Protein AF-A0A6I7QX55-F1 (afdb_monomer)

Foldseek 3Di:
DLVLLLQLLVCVVVVNNVVSLVVSQVVCVVCVVVDAQQCCQARPPPVVNVVVLLVVLAVVLVVLQVCLVVLPLCCLLDPPSLCSCFASHDPSSNVSVLVSLQPDDLLPDFLSSLLSLLNQQLDPQHLDVSSNVSSVVSPCSVVNPFVVQWDDFPQAIFRNRDVQKGFLLSLLSQLLSLLSNCVVPVPVVSVVSSVRSNVRSQVQADPQSKGFGMWGADPVGTDDTHDIDHCSSCSVRPDPRLQRWDWDHPCVPQNGNWIKTWSWAFPDWDRDPFKTKTKTFDAAQHKGKMKTFSAADFDWKDKFNDTADADPPQVVDQWHWHADNVGRMIIIMHHHRDRMIMIMTGD

pLDDT: mean 95.12, std 3.74, range [72.31, 98.69]

Mean predicted aligned error: 3.83 Å

Radius of gyration: 21.57 Å; Cα contacts (8 Å, |Δi|>4): 631; chains: 1; bounding box: 56×37×57 Å

Secondary structure (DSSP, 8-state):
-HHHHHHHHHHHHTT-HHHHHHHHHHHHHH-GGG--TTTHHHH--HHHHHHHHHHHHHHHHHHHHHHHHTT-GGGGGSTTHHHHIIIII-HHHHHHHHHHHHH--TTSS-HHHHHHHHHHHH-S--SSHHHHHHHGGGTTHIIIIIHHHEEEETTEEEE--BTTEEEHHHHHHHHHHHHHHHHHHT-HHHHHHHHHHHHHHHHT--TTS-EEEEEEEETTEEEEEEEEE-GGGTHHHH---TTS-EEEE-HHHH-TT-EEEESSEEEEEEE-SSEEEEEEE--TT-EEEEEEES----SEEEETTEEE-B-TTGGGSSEEEEEEGGGTEEEEEEE-S-SEEEEEEE-

Sequence (347 aa):
EEILTAYLAEAWYRDQYTTAFNQMRRAADQHPGETGFLSAPFLGNLREVTDRFIARDQQESLNLSTRVAGRDPTVFRDRNIMAFAALRGSEALYRNLIDLIRSVDYREVDVKTAVGMFETAVTQEHPSEESREAARRFIPIMEERLFPAVRQFEDLFFLETSQGEIDVQYSIRAGAVLEAYGLRFGDMLAVTVGRNLVLSGLSLADNRGFLPQLLFFSDQGMDRQEGSFGPEVLYPVLSNNPWYPRMISLYDDLGAGSFIWTIADFTRVDIGTQQHTFRLESPQNRTHYIIMQGIPPFQSMILFNLQWRNDPTFELYIKGRHYEPRTETLMIKYTDSSTVGDIILYY

Structure (mmCIF, N/CA/C/O backbone):
data_AF-A0A6I7QX55-F1
#
_entry.id   AF-A0A6I7QX55-F1
#
loop_
_atom_site.group_PDB
_atom_site.id
_atom_site.type_symbol
_atom_site.label_atom_id
_atom_site.label_alt_id
_atom_site.label_comp_id
_atom_site.label_asym_id
_atom_site.label_entity_id
_atom_site.label_seq_id
_atom_site.pdbx_PDB_ins_code
_atom_site.Cartn_x
_atom_site.Cartn_y
_atom_site.Cartn_z
_atom_site.occupancy
_atom_site.B_iso_or_equiv
_atom_site.auth_seq_id
_atom_site.auth_comp_id
_atom_site.auth_asym_id
_atom_site.auth_atom_id
_atom_site.pdbx_PDB_model_num
ATOM 1 N N . GLU A 1 1 ? -10.532 5.985 -8.581 1.00 93.56 1 GLU A N 1
ATOM 2 C CA . GLU A 1 1 ? -9.392 5.048 -8.727 1.00 93.56 1 GLU A CA 1
ATOM 3 C C . GLU A 1 1 ? -9.492 3.749 -7.910 1.00 93.56 1 GLU A C 1
ATOM 5 O O . GLU A 1 1 ? -9.362 2.673 -8.490 1.00 93.56 1 GLU A O 1
ATOM 10 N N . GLU A 1 2 ? -9.698 3.814 -6.590 1.00 94.50 2 GLU A N 1
ATOM 11 C CA . GLU A 1 2 ? -9.643 2.642 -5.690 1.00 94.50 2 GLU A CA 1
ATOM 12 C C . GLU A 1 2 ? -10.667 1.554 -6.047 1.00 94.50 2 GLU A C 1
ATOM 14 O O . GLU A 1 2 ? -10.286 0.399 -6.221 1.00 94.50 2 GLU A O 1
ATOM 19 N N . ILE A 1 3 ? -11.930 1.936 -6.284 1.00 94.50 3 ILE A N 1
ATOM 20 C CA . ILE A 1 3 ? -13.004 1.029 -6.738 1.00 94.50 3 ILE A CA 1
ATOM 21 C C . ILE A 1 3 ? -12.583 0.247 -7.985 1.00 94.50 3 ILE A C 1
ATOM 23 O O . ILE A 1 3 ? -12.685 -0.978 -8.029 1.00 94.50 3 ILE A O 1
ATOM 27 N N . LEU A 1 4 ? -12.089 0.961 -9.002 1.00 95.50 4 LEU A N 1
ATOM 28 C CA . LEU A 1 4 ? -11.655 0.370 -10.267 1.00 95.50 4 LEU A CA 1
ATOM 29 C C . LEU A 1 4 ? -10.534 -0.642 -10.029 1.00 95.50 4 LEU A C 1
ATOM 31 O O . LEU A 1 4 ? -10.555 -1.732 -10.592 1.00 95.50 4 LEU A O 1
ATOM 35 N N . THR A 1 5 ? -9.572 -0.290 -9.180 1.00 96.06 5 THR A N 1
ATOM 36 C CA . THR A 1 5 ? -8.405 -1.130 -8.902 1.00 96.06 5 THR A CA 1
ATOM 37 C C . THR A 1 5 ? -8.798 -2.393 -8.142 1.00 96.06 5 THR A C 1
ATOM 39 O O . THR A 1 5 ? -8.420 -3.488 -8.555 1.00 96.06 5 THR A O 1
ATOM 42 N N . ALA A 1 6 ? -9.600 -2.262 -7.081 1.00 95.44 6 ALA A N 1
ATOM 43 C CA . ALA A 1 6 ? -10.108 -3.396 -6.314 1.00 95.44 6 ALA A CA 1
ATOM 44 C C . ALA A 1 6 ? -10.940 -4.337 -7.199 1.00 95.44 6 ALA A C 1
ATOM 46 O O . ALA A 1 6 ? -10.738 -5.550 -7.179 1.00 95.44 6 ALA A O 1
ATOM 47 N N . TYR A 1 7 ? -11.815 -3.785 -8.046 1.00 95.50 7 TYR A N 1
ATOM 48 C CA . TYR A 1 7 ? -12.624 -4.578 -8.969 1.00 95.50 7 TYR A CA 1
ATOM 49 C C . TYR A 1 7 ? -11.779 -5.305 -10.022 1.00 95.50 7 TYR A C 1
ATOM 51 O O . TYR A 1 7 ? -12.015 -6.483 -10.278 1.00 95.50 7 TYR A O 1
ATOM 59 N N . LEU A 1 8 ? -10.774 -4.646 -10.614 1.00 95.50 8 LEU A N 1
ATOM 60 C CA . LEU A 1 8 ? -9.877 -5.288 -11.581 1.00 95.50 8 LEU A CA 1
ATOM 61 C C . LEU A 1 8 ? -9.022 -6.380 -10.941 1.00 95.50 8 LEU A C 1
ATOM 63 O O . LEU A 1 8 ? -8.893 -7.451 -11.531 1.00 95.50 8 LEU A O 1
ATOM 67 N N . ALA A 1 9 ? -8.482 -6.137 -9.746 1.00 95.12 9 ALA A N 1
ATOM 68 C CA . ALA A 1 9 ? -7.722 -7.131 -9.000 1.00 95.12 9 ALA A CA 1
ATOM 69 C C . ALA A 1 9 ? -8.593 -8.350 -8.658 1.00 95.12 9 ALA A C 1
ATOM 71 O O . ALA A 1 9 ? -8.185 -9.491 -8.883 1.00 95.12 9 ALA A O 1
ATOM 72 N N . GLU A 1 10 ? -9.815 -8.137 -8.166 1.00 95.19 10 GLU A N 1
ATOM 73 C CA . GLU A 1 10 ? -10.733 -9.226 -7.824 1.00 95.19 10 GLU A CA 1
ATOM 74 C C . GLU A 1 10 ? -11.192 -9.997 -9.067 1.00 95.19 10 GLU A C 1
ATOM 76 O O . GLU A 1 10 ? -11.195 -11.228 -9.081 1.00 95.19 10 GLU A O 1
ATOM 81 N N . ALA A 1 11 ? -11.529 -9.293 -10.149 1.00 94.38 11 ALA A N 1
ATOM 82 C CA . ALA A 1 11 ? -11.873 -9.923 -11.418 1.00 94.38 11 ALA A CA 1
ATOM 83 C C . ALA A 1 11 ? -10.697 -10.722 -11.986 1.00 94.38 11 ALA A C 1
ATOM 85 O O . ALA A 1 11 ? -10.904 -11.751 -12.626 1.00 94.38 11 ALA A O 1
ATOM 86 N N . TRP A 1 12 ? -9.462 -10.282 -11.741 1.00 91.00 12 TRP A N 1
ATOM 87 C CA . TRP A 1 12 ? -8.273 -11.047 -12.084 1.00 91.00 12 TRP A CA 1
ATOM 88 C C . TRP A 1 12 ? -8.196 -12.354 -11.301 1.00 91.00 12 TRP A C 1
ATOM 90 O O . TRP A 1 12 ? -8.017 -13.413 -11.902 1.00 91.00 12 TRP A O 1
ATOM 100 N N . TYR A 1 13 ? -8.390 -12.280 -9.985 1.00 90.69 13 TYR A N 1
ATOM 101 C CA . TYR A 1 13 ? -8.384 -13.431 -9.087 1.00 90.69 13 TYR A CA 1
ATOM 102 C C . TYR A 1 13 ? -9.484 -14.454 -9.428 1.00 90.69 13 TYR A C 1
ATOM 104 O O . TYR A 1 13 ? -9.255 -15.658 -9.352 1.00 90.69 13 TYR A O 1
ATOM 112 N N . ARG A 1 14 ? -10.658 -13.985 -9.870 1.00 92.31 14 ARG A N 1
ATOM 113 C CA . ARG A 1 14 ? -11.827 -14.817 -10.223 1.00 92.31 14 ARG A CA 1
ATOM 114 C C . ARG A 1 14 ? -11.899 -15.254 -11.689 1.00 92.31 14 ARG A C 1
ATOM 116 O O . ARG A 1 14 ? -12.926 -15.780 -12.107 1.00 92.31 14 ARG A O 1
ATOM 123 N N . ASP A 1 15 ? -10.858 -14.997 -12.478 1.00 90.06 15 ASP A N 1
ATOM 124 C CA . ASP A 1 15 ? -10.816 -15.272 -13.922 1.00 90.06 15 ASP A CA 1
ATOM 125 C C . ASP A 1 15 ? -11.939 -14.595 -14.747 1.00 90.06 15 ASP A C 1
ATOM 127 O O . ASP A 1 15 ? -12.440 -15.105 -15.745 1.00 90.06 15 ASP A O 1
ATOM 131 N N . GLN A 1 16 ? -12.335 -13.390 -14.338 1.00 93.44 16 GLN A N 1
ATOM 132 C CA . GLN A 1 16 ? -13.344 -12.541 -14.992 1.00 93.44 16 GLN A CA 1
ATOM 133 C C . GLN A 1 16 ? -12.736 -11.267 -15.607 1.00 93.44 16 GLN A C 1
ATOM 135 O O . GLN A 1 16 ? -13.451 -10.334 -15.991 1.00 93.44 16 GLN A O 1
ATOM 140 N N . TYR A 1 17 ? -11.404 -11.222 -15.710 1.00 91.19 17 TYR A N 1
ATOM 141 C CA . TYR A 1 17 ? -10.652 -10.011 -16.028 1.00 91.19 17 TYR A CA 1
ATOM 142 C C . TYR A 1 17 ? -11.051 -9.367 -17.355 1.00 91.19 17 TYR A C 1
ATOM 144 O O . TYR A 1 17 ? -11.248 -8.162 -17.391 1.00 91.19 17 TYR A O 1
ATOM 152 N N . THR A 1 18 ? -11.216 -10.128 -18.441 1.00 91.00 18 THR A N 1
ATOM 153 C CA . THR A 1 18 ? -11.502 -9.548 -19.766 1.00 91.00 18 THR A CA 1
ATOM 154 C C . THR A 1 18 ? -12.779 -8.704 -19.765 1.00 91.00 18 THR A C 1
ATOM 156 O O . THR A 1 18 ? -12.793 -7.585 -20.279 1.00 91.00 18 THR A O 1
ATOM 159 N N . THR A 1 19 ? -13.852 -9.209 -19.151 1.00 92.31 19 THR A N 1
ATOM 160 C CA . THR A 1 19 ? -15.125 -8.484 -19.049 1.00 92.31 19 THR A CA 1
ATOM 161 C C . THR A 1 19 ? -14.985 -7.253 -18.158 1.00 92.31 19 THR A C 1
ATOM 163 O O . THR A 1 19 ? -15.407 -6.163 -18.553 1.00 92.31 19 THR A O 1
ATOM 166 N N . ALA A 1 20 ? -14.359 -7.407 -16.987 1.00 94.56 20 ALA A N 1
ATOM 167 C CA . ALA A 1 20 ? -14.142 -6.312 -16.046 1.00 94.56 20 ALA A CA 1
ATOM 168 C C . ALA A 1 20 ? -13.257 -5.209 -16.646 1.00 94.56 20 ALA A C 1
ATOM 170 O O . ALA A 1 20 ? -13.616 -4.035 -16.592 1.00 94.56 20 ALA A O 1
ATOM 171 N N . PHE A 1 21 ? -12.158 -5.582 -17.301 1.00 94.06 21 PHE A N 1
ATOM 172 C CA . PHE A 1 21 ? -11.241 -4.676 -17.982 1.00 94.06 21 PHE A CA 1
ATOM 173 C C . PHE A 1 21 ? -11.950 -3.858 -19.056 1.00 94.06 21 PHE A C 1
ATOM 175 O O . PHE A 1 21 ? -11.836 -2.639 -19.063 1.00 94.06 21 PHE A O 1
ATOM 182 N N . ASN A 1 22 ? -12.763 -4.482 -19.911 1.00 93.19 22 ASN A N 1
ATOM 183 C CA . ASN A 1 22 ? -13.502 -3.759 -20.952 1.00 93.19 22 ASN A CA 1
ATOM 184 C C . ASN A 1 22 ? -14.532 -2.765 -20.383 1.00 93.19 22 ASN A C 1
ATOM 186 O O . ASN A 1 22 ? -14.838 -1.745 -21.003 1.00 93.19 22 ASN A O 1
ATOM 190 N N . GLN A 1 23 ? -15.114 -3.051 -19.217 1.00 92.94 23 GLN A N 1
ATOM 191 C CA . GLN A 1 23 ? -16.010 -2.117 -18.528 1.00 92.94 23 GLN A CA 1
ATOM 192 C C . GLN A 1 23 ? -15.225 -0.971 -17.885 1.00 92.94 23 GLN A C 1
ATOM 194 O O . GLN A 1 23 ? -15.542 0.194 -18.119 1.00 92.94 23 GLN A O 1
ATOM 199 N N . MET A 1 24 ? -14.180 -1.298 -17.129 1.00 94.25 24 MET A N 1
ATOM 200 C CA . MET A 1 24 ? -13.373 -0.322 -16.400 1.00 94.25 24 MET A CA 1
ATOM 201 C C . MET A 1 24 ? -12.540 0.559 -17.318 1.00 94.25 24 MET A C 1
ATOM 203 O O . MET A 1 24 ? -12.372 1.735 -17.024 1.00 94.25 24 MET A O 1
ATOM 207 N N . ARG A 1 25 ? -12.079 0.042 -18.460 1.00 93.56 25 ARG A N 1
ATOM 208 C CA . ARG A 1 25 ? -11.373 0.848 -19.454 1.00 93.56 25 ARG A CA 1
ATOM 209 C C . ARG A 1 25 ? -12.272 1.947 -20.008 1.00 93.56 25 ARG A C 1
ATOM 211 O O . ARG A 1 25 ? -11.853 3.093 -20.061 1.00 93.56 25 ARG A O 1
ATOM 218 N N . ARG A 1 26 ? -13.529 1.623 -20.327 1.00 92.94 26 ARG A N 1
ATOM 219 C CA . ARG A 1 26 ? -14.512 2.626 -20.765 1.00 92.94 26 ARG A CA 1
ATOM 220 C C . ARG A 1 26 ? -14.777 3.677 -19.690 1.00 92.94 26 ARG A C 1
ATOM 222 O O . ARG A 1 26 ? -14.868 4.853 -20.020 1.00 92.94 26 ARG A O 1
ATOM 229 N N . ALA A 1 27 ? -14.878 3.267 -18.424 1.00 92.69 27 ALA A N 1
ATOM 230 C CA . ALA A 1 27 ? -15.027 4.204 -17.312 1.00 92.69 27 ALA A CA 1
ATOM 231 C C . ALA A 1 27 ? -13.788 5.107 -17.160 1.00 92.69 27 ALA A C 1
ATOM 233 O O . ALA A 1 27 ? -13.927 6.317 -17.033 1.00 92.69 27 ALA A O 1
ATOM 234 N N . ALA A 1 28 ? -12.581 4.544 -17.256 1.00 93.75 28 ALA A N 1
ATOM 235 C CA . ALA A 1 28 ? -11.327 5.295 -17.223 1.00 93.75 28 ALA A CA 1
ATOM 236 C C . ALA A 1 28 ? -11.215 6.303 -18.378 1.00 93.75 28 ALA A C 1
ATOM 238 O O . ALA A 1 28 ? -10.801 7.435 -18.157 1.00 93.75 28 ALA A O 1
ATOM 239 N N . ASP A 1 29 ? -11.637 5.924 -19.588 1.00 92.31 29 ASP A N 1
ATOM 240 C CA . ASP A 1 29 ? -11.639 6.822 -20.747 1.00 92.31 29 ASP A CA 1
ATOM 241 C C . ASP A 1 29 ? -12.657 7.977 -20.578 1.00 92.31 29 ASP A C 1
ATOM 243 O O . ASP A 1 29 ? -12.433 9.076 -21.082 1.00 92.31 29 ASP A O 1
ATOM 247 N N . GLN A 1 30 ? -13.763 7.755 -19.854 1.00 93.88 30 GLN A N 1
ATOM 248 C CA . GLN A 1 30 ? -14.754 8.792 -19.515 1.00 93.88 30 GLN A CA 1
ATOM 249 C C . GLN A 1 30 ? -14.309 9.691 -18.351 1.00 93.88 30 GLN A C 1
ATOM 251 O O . GLN A 1 30 ? -14.709 10.853 -18.288 1.00 93.88 30 GLN A O 1
ATOM 256 N N . HIS A 1 31 ? -13.470 9.166 -17.458 1.00 92.62 31 HIS A N 1
ATOM 257 C CA . HIS A 1 31 ? -12.991 9.833 -16.247 1.00 92.62 31 HIS A CA 1
ATOM 258 C C . HIS A 1 31 ? -11.451 9.814 -16.161 1.00 92.62 31 HIS A C 1
ATOM 260 O O . HIS A 1 31 ? -10.891 9.316 -15.180 1.00 92.62 31 HIS A O 1
ATOM 266 N N . PRO A 1 32 ? -10.721 10.365 -17.152 1.00 87.44 32 PRO A N 1
ATOM 267 C CA . PRO A 1 32 ? -9.262 10.232 -17.220 1.00 87.44 32 PRO A CA 1
ATOM 268 C C . PRO A 1 32 ? -8.546 10.860 -16.013 1.00 87.44 32 PRO A C 1
ATOM 270 O O . PRO A 1 32 ? -7.511 10.361 -15.570 1.00 87.44 32 PRO A O 1
ATOM 273 N N . GLY A 1 33 ? -9.132 11.908 -15.422 1.00 88.56 33 GLY A N 1
ATOM 274 C CA . GLY A 1 33 ? -8.629 12.557 -14.208 1.00 88.56 33 GLY A CA 1
ATOM 275 C C . GLY A 1 33 ? -8.786 11.740 -12.918 1.00 88.56 33 GLY A C 1
ATOM 276 O O . GLY A 1 33 ? -8.173 12.093 -11.917 1.00 88.56 33 GLY A O 1
ATOM 277 N N . GLU A 1 34 ? -9.562 10.650 -12.930 1.00 91.31 34 GLU A N 1
ATOM 278 C CA . GLU A 1 34 ? -9.829 9.794 -11.760 1.00 91.31 34 GLU A CA 1
ATOM 279 C C . GLU A 1 34 ? -8.994 8.498 -11.750 1.00 91.31 34 GLU A C 1
ATOM 281 O O . GLU A 1 34 ? -9.228 7.597 -10.932 1.00 91.31 34 GLU A O 1
ATOM 286 N N . THR A 1 35 ? -8.020 8.409 -12.664 1.00 93.81 35 THR A N 1
ATOM 287 C CA . THR A 1 35 ? -7.014 7.343 -12.760 1.00 93.81 35 THR A CA 1
ATOM 288 C C . THR A 1 35 ? -5.608 7.903 -12.554 1.00 93.81 35 THR A C 1
ATOM 290 O O . THR A 1 35 ? -5.323 9.070 -12.853 1.00 93.81 35 THR A O 1
ATOM 293 N N . GLY A 1 36 ? -4.708 7.072 -12.044 1.00 95.31 36 GLY A N 1
ATOM 294 C CA . GLY A 1 36 ? -3.394 7.490 -11.588 1.00 95.31 36 GLY A CA 1
ATOM 295 C C . GLY A 1 36 ? -2.476 6.311 -11.279 1.00 95.31 36 GLY A C 1
ATOM 296 O O . GLY A 1 36 ? -2.501 5.275 -11.944 1.00 95.31 36 GLY A O 1
ATOM 297 N N . PHE A 1 37 ? -1.629 6.505 -10.269 1.00 95.88 37 PHE A N 1
ATOM 298 C CA . PHE A 1 37 ? -0.580 5.558 -9.898 1.00 95.88 37 PHE A CA 1
ATOM 299 C C . PHE A 1 37 ? -1.129 4.192 -9.491 1.00 95.88 37 PHE A C 1
ATOM 301 O O . PHE A 1 37 ? -0.587 3.169 -9.906 1.00 95.88 37 PHE A O 1
ATOM 308 N N . LEU A 1 38 ? -2.230 4.164 -8.737 1.00 95.94 38 LEU A N 1
ATOM 309 C CA . LEU A 1 38 ? -2.780 2.923 -8.207 1.00 95.94 38 LEU A CA 1
ATOM 310 C C . LEU A 1 38 ? -3.283 2.004 -9.332 1.00 95.94 38 LEU A C 1
ATOM 312 O O . LEU A 1 38 ? -3.017 0.810 -9.322 1.00 95.94 38 LEU A O 1
ATOM 316 N N . SER A 1 39 ? -3.940 2.565 -10.343 1.00 96.38 39 SER A N 1
ATOM 317 C CA . SER A 1 39 ? -4.538 1.820 -11.460 1.00 96.38 39 SER A CA 1
ATOM 318 C C . SER A 1 39 ? -3.595 1.576 -12.648 1.00 96.38 39 SER A C 1
ATOM 320 O O . SER A 1 39 ? -3.898 0.752 -13.517 1.00 96.38 39 SER A O 1
ATOM 322 N N . ALA A 1 40 ? -2.439 2.244 -12.691 1.00 96.62 40 ALA A N 1
ATOM 323 C CA . ALA A 1 40 ? -1.486 2.163 -13.798 1.00 96.62 40 ALA A CA 1
ATOM 324 C C . ALA A 1 40 ? -0.997 0.746 -14.152 1.00 96.62 40 ALA A C 1
ATOM 326 O O . ALA A 1 40 ? -0.919 0.458 -15.348 1.00 96.62 40 ALA A O 1
ATOM 327 N N . PRO A 1 41 ? -0.755 -0.179 -13.198 1.00 96.06 41 PRO A N 1
ATOM 328 C CA . PRO A 1 41 ? -0.397 -1.562 -13.523 1.00 96.06 41 PRO A CA 1
ATOM 329 C C . PRO A 1 41 ? -1.425 -2.305 -14.388 1.00 96.06 41 PRO A C 1
ATOM 331 O O . PRO A 1 41 ? -1.070 -3.267 -15.070 1.00 96.06 41 PRO A O 1
ATOM 334 N N . PHE A 1 42 ? -2.684 -1.852 -14.384 1.00 95.38 42 PHE A N 1
ATOM 335 C CA . PHE A 1 42 ? -3.741 -2.379 -15.244 1.00 95.38 42 PHE A CA 1
ATOM 336 C C . PHE A 1 42 ? -3.968 -1.539 -16.503 1.00 95.38 42 PHE A C 1
ATOM 338 O O . PHE A 1 42 ? -4.208 -2.098 -17.570 1.00 95.38 42 PHE A O 1
ATOM 345 N N . LEU A 1 43 ? -3.971 -0.207 -16.381 1.00 95.06 43 LEU A N 1
ATOM 346 C CA . LEU A 1 43 ? -4.477 0.689 -17.429 1.00 95.06 43 LEU A CA 1
ATOM 347 C C . LEU A 1 43 ? -3.389 1.358 -18.282 1.00 95.06 43 LEU A C 1
ATOM 349 O O . LEU A 1 43 ? -3.716 1.916 -19.334 1.00 95.06 43 LEU A O 1
ATOM 353 N N . GLY A 1 44 ? -2.126 1.297 -17.859 1.00 95.00 44 GLY A N 1
ATOM 354 C CA . GLY A 1 44 ? -1.014 1.969 -18.523 1.00 95.00 44 GLY A CA 1
ATOM 355 C C . GLY A 1 44 ? -1.027 3.479 -18.318 1.00 95.00 44 GLY A C 1
ATOM 356 O O . GLY A 1 44 ? -1.316 3.959 -17.223 1.00 95.00 44 GLY A O 1
ATOM 357 N N . ASN A 1 45 ? -0.688 4.218 -19.376 1.00 94.88 45 ASN A N 1
ATOM 358 C CA . ASN A 1 45 ? -0.390 5.650 -19.333 1.00 94.88 45 ASN A CA 1
ATOM 359 C C . ASN A 1 45 ? 0.768 5.979 -18.374 1.00 94.88 45 ASN A C 1
ATOM 361 O O . ASN A 1 45 ? 0.738 6.949 -17.615 1.00 94.88 45 ASN A O 1
ATOM 365 N N . LEU A 1 46 ? 1.797 5.132 -18.391 1.00 97.00 46 LEU A N 1
ATOM 366 C CA . LEU A 1 46 ? 2.861 5.112 -17.398 1.00 97.00 46 LEU A CA 1
ATOM 367 C C . LEU A 1 46 ? 3.655 6.406 -17.370 1.00 97.00 46 LEU A C 1
ATOM 369 O O . LEU A 1 46 ? 4.032 6.834 -16.289 1.00 97.00 46 LEU A O 1
ATOM 373 N N . ARG A 1 47 ? 3.874 7.059 -18.514 1.00 96.12 47 ARG A N 1
ATOM 374 C CA . ARG A 1 47 ? 4.628 8.322 -18.571 1.00 96.12 47 ARG A CA 1
ATOM 375 C C . ARG A 1 47 ? 3.915 9.441 -17.818 1.00 96.12 47 ARG A C 1
ATOM 377 O O . ARG A 1 47 ? 4.464 9.992 -16.873 1.00 96.12 47 ARG A O 1
ATOM 384 N N . GLU A 1 48 ? 2.668 9.720 -18.187 1.00 94.75 48 GLU A N 1
ATOM 385 C CA . GLU A 1 48 ? 1.882 10.778 -17.546 1.00 94.75 48 GLU A CA 1
ATOM 386 C C . GLU A 1 48 ? 1.582 10.450 -16.079 1.00 94.75 48 GLU A C 1
ATOM 388 O O . GLU A 1 48 ? 1.632 11.323 -15.213 1.00 94.75 48 GLU A O 1
ATOM 393 N N . VAL A 1 49 ? 1.278 9.185 -15.774 1.00 95.25 49 VAL A N 1
ATOM 394 C CA . VAL A 1 49 ? 1.091 8.748 -14.389 1.00 95.25 49 VAL A CA 1
ATOM 395 C C . VAL A 1 49 ? 2.371 8.950 -13.581 1.00 95.25 49 VAL A C 1
ATOM 397 O O . VAL A 1 49 ? 2.278 9.438 -12.456 1.00 95.25 49 VAL A O 1
ATOM 400 N N . THR A 1 50 ? 3.535 8.628 -14.154 1.00 95.62 50 THR A N 1
ATOM 401 C CA . THR A 1 50 ? 4.842 8.806 -13.510 1.00 95.62 50 THR A CA 1
ATOM 402 C C . THR A 1 50 ? 5.099 10.260 -13.158 1.00 95.62 50 THR A C 1
ATOM 404 O O . THR A 1 50 ? 5.322 10.575 -11.990 1.00 95.62 50 THR A O 1
ATOM 407 N N . ASP A 1 51 ? 4.957 11.160 -14.129 1.00 94.50 51 ASP A N 1
ATOM 408 C CA . ASP A 1 51 ? 5.158 12.593 -13.909 1.00 94.50 51 ASP A CA 1
ATOM 409 C C . ASP A 1 51 ? 4.230 13.136 -12.807 1.00 94.50 51 ASP A C 1
ATOM 411 O O . ASP A 1 51 ? 4.660 13.878 -11.918 1.00 94.50 51 ASP A O 1
ATOM 415 N N . ARG A 1 52 ? 2.953 12.725 -12.820 1.00 94.25 52 ARG A N 1
ATOM 416 C CA . ARG A 1 52 ? 1.963 13.164 -11.826 1.00 94.25 52 ARG A CA 1
ATOM 417 C C . ARG A 1 52 ? 2.238 12.610 -10.429 1.00 94.25 52 ARG A C 1
ATOM 419 O O . ARG A 1 52 ? 2.126 13.364 -9.460 1.00 94.25 52 ARG A O 1
ATOM 426 N N . PHE A 1 53 ? 2.563 11.321 -10.294 1.00 94.56 53 PHE A N 1
ATOM 427 C CA . PHE A 1 53 ? 2.763 10.734 -8.966 1.00 94.56 53 PHE A CA 1
ATOM 428 C C 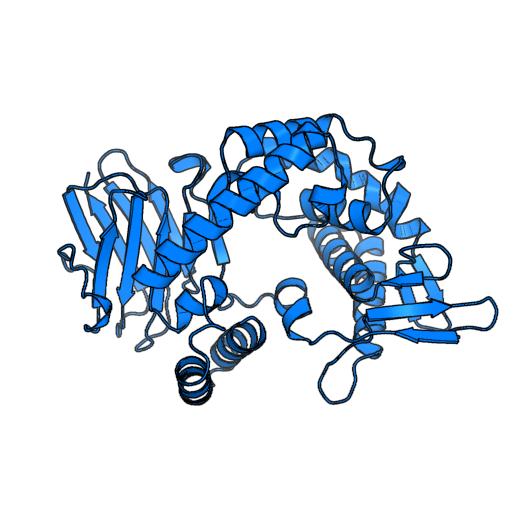. PHE A 1 53 ? 4.049 11.246 -8.318 1.00 94.56 53 PHE A C 1
ATOM 430 O O . PHE A 1 53 ? 4.031 11.512 -7.122 1.00 94.56 53 PHE A O 1
ATOM 437 N N . ILE A 1 54 ? 5.119 11.470 -9.089 1.00 94.81 54 ILE A N 1
ATOM 438 C CA . ILE A 1 54 ? 6.373 12.027 -8.561 1.00 94.81 54 ILE A CA 1
ATOM 439 C C . ILE A 1 54 ? 6.141 13.432 -7.998 1.00 94.81 54 ILE A C 1
ATOM 441 O O . ILE A 1 54 ? 6.576 13.732 -6.888 1.00 94.81 54 ILE A O 1
ATOM 445 N N . ALA A 1 55 ? 5.416 14.290 -8.722 1.00 94.62 55 ALA A N 1
ATOM 446 C CA . ALA A 1 55 ? 5.090 15.631 -8.237 1.00 94.62 55 ALA A CA 1
ATOM 447 C C . ALA A 1 55 ? 4.237 15.592 -6.954 1.00 94.62 55 ALA A C 1
ATOM 449 O O . ALA A 1 55 ? 4.475 16.359 -6.018 1.00 94.62 55 ALA A O 1
ATOM 450 N N . ARG A 1 56 ? 3.264 14.672 -6.883 1.00 94.88 56 ARG A N 1
ATOM 451 C CA . ARG A 1 56 ? 2.444 14.458 -5.681 1.00 94.88 56 ARG A CA 1
ATOM 452 C C . ARG A 1 56 ? 3.285 13.970 -4.499 1.00 94.88 56 ARG A C 1
ATOM 454 O O . ARG A 1 56 ? 3.122 14.482 -3.395 1.00 94.88 56 ARG A O 1
ATOM 461 N N . ASP A 1 57 ? 4.181 13.017 -4.728 1.00 95.88 57 ASP A N 1
ATOM 462 C CA . ASP A 1 57 ? 5.023 12.432 -3.684 1.00 95.88 57 ASP A CA 1
ATOM 463 C C . ASP A 1 57 ? 6.025 13.431 -3.123 1.00 95.88 57 ASP A C 1
ATOM 465 O O . ASP A 1 57 ? 6.270 13.432 -1.921 1.00 95.88 57 ASP A O 1
ATOM 469 N N . GLN A 1 58 ? 6.545 14.339 -3.950 1.00 95.12 58 GLN A N 1
ATOM 470 C CA . GLN A 1 58 ? 7.384 15.437 -3.471 1.00 95.12 58 GLN A CA 1
ATOM 471 C C . GLN A 1 58 ? 6.630 16.324 -2.473 1.00 95.12 58 GLN A C 1
ATOM 473 O O . GLN 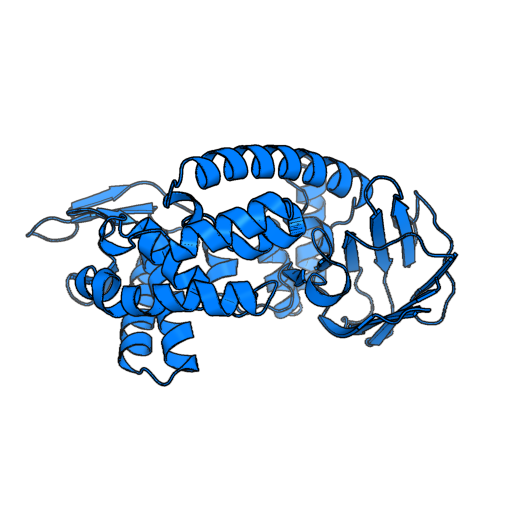A 1 58 ? 7.157 16.628 -1.403 1.00 95.12 58 GLN A O 1
ATOM 478 N N . GLN A 1 59 ? 5.385 16.703 -2.783 1.00 96.19 59 GLN A N 1
ATOM 479 C CA . GLN A 1 59 ? 4.566 17.500 -1.868 1.00 96.19 59 GLN A CA 1
ATOM 480 C C . GLN A 1 59 ? 4.257 16.738 -0.574 1.00 96.19 59 GLN A C 1
ATOM 482 O O . GLN A 1 59 ? 4.368 17.300 0.517 1.00 96.19 59 GLN A O 1
ATOM 487 N N . GLU A 1 60 ? 3.902 15.460 -0.684 1.00 96.69 60 GLU A N 1
ATOM 488 C CA . GLU A 1 60 ? 3.596 14.624 0.476 1.00 96.69 60 GLU A CA 1
ATOM 489 C C . GLU A 1 60 ? 4.833 14.388 1.353 1.00 96.69 60 GLU A C 1
ATOM 491 O O . GLU A 1 60 ? 4.776 14.537 2.572 1.00 96.69 60 GLU A O 1
ATOM 496 N N . SER A 1 61 ? 5.994 14.142 0.742 1.00 97.31 61 SER A N 1
ATOM 497 C CA . SER A 1 61 ? 7.271 14.009 1.443 1.00 97.31 61 SER A CA 1
ATOM 498 C C . SER A 1 61 ? 7.632 15.279 2.217 1.00 97.31 61 SER A C 1
ATOM 500 O O . SER A 1 61 ? 8.155 15.183 3.328 1.00 97.31 61 SER A O 1
ATOM 502 N N . LEU A 1 62 ? 7.354 16.473 1.679 1.00 96.94 62 LEU A N 1
ATOM 503 C CA . LEU A 1 62 ? 7.575 17.742 2.386 1.00 96.94 62 LEU A CA 1
ATOM 504 C C . LEU A 1 62 ? 6.631 17.904 3.587 1.00 96.94 62 LEU A C 1
ATOM 506 O O . LEU A 1 62 ? 7.075 18.287 4.677 1.00 96.94 62 LEU A O 1
ATOM 510 N N . ASN A 1 63 ? 5.349 17.573 3.408 1.00 96.75 63 ASN A N 1
ATOM 511 C CA . ASN A 1 63 ? 4.350 17.608 4.478 1.00 96.75 63 ASN A CA 1
ATOM 512 C C . ASN A 1 63 ? 4.741 16.660 5.623 1.00 96.75 63 ASN A C 1
ATOM 514 O O . ASN A 1 63 ? 4.806 17.068 6.786 1.00 96.75 63 ASN A O 1
ATOM 518 N N . LEU A 1 64 ? 5.073 15.411 5.289 1.00 97.81 64 LEU A N 1
ATOM 519 C CA . LEU A 1 64 ? 5.508 14.400 6.250 1.00 97.81 64 LEU A CA 1
ATOM 520 C C . LEU A 1 64 ? 6.822 14.777 6.927 1.00 97.81 64 LEU A C 1
ATOM 522 O O . LEU A 1 64 ? 6.934 14.631 8.139 1.00 97.81 64 LEU A O 1
ATOM 526 N N . SER A 1 65 ? 7.786 15.340 6.195 1.00 97.88 65 SER A N 1
ATOM 527 C CA . SER A 1 65 ? 9.047 15.809 6.790 1.00 97.88 65 SER A CA 1
ATOM 528 C C . SER A 1 65 ? 8.807 16.856 7.874 1.00 97.88 65 SER A C 1
ATOM 530 O O . SER A 1 65 ? 9.449 16.809 8.921 1.00 97.88 65 SER A O 1
ATOM 532 N N . THR A 1 66 ? 7.844 17.757 7.666 1.00 97.81 66 THR A N 1
ATOM 533 C CA . THR A 1 66 ? 7.474 18.774 8.658 1.00 97.81 66 THR A CA 1
ATOM 534 C C . THR A 1 66 ? 6.806 18.144 9.883 1.00 97.81 66 THR A C 1
ATOM 536 O O . THR A 1 66 ? 7.185 18.459 11.012 1.00 97.81 66 THR A O 1
ATOM 539 N N . ARG A 1 67 ? 5.857 17.218 9.685 1.00 97.94 67 ARG A N 1
ATOM 540 C CA . ARG A 1 67 ? 5.175 16.504 10.783 1.00 97.94 67 ARG A CA 1
ATOM 541 C C . ARG A 1 67 ? 6.152 15.663 11.610 1.00 97.94 67 ARG A C 1
ATOM 543 O O . ARG A 1 67 ? 6.184 15.783 12.832 1.00 97.94 67 ARG A O 1
ATOM 550 N N . VAL A 1 68 ? 7.012 14.885 10.951 1.00 98.06 68 VAL A N 1
ATOM 551 C CA . VAL A 1 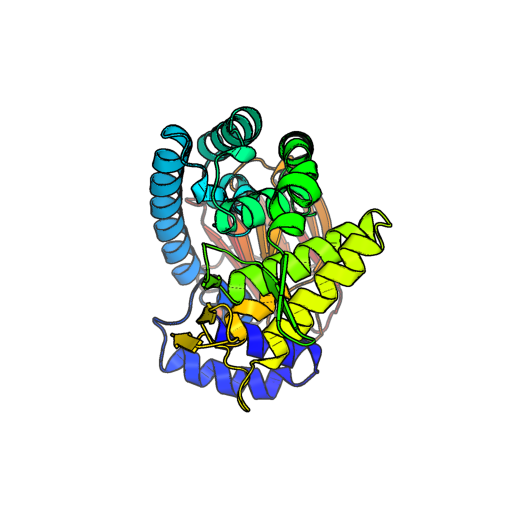68 ? 8.025 14.046 11.611 1.00 98.06 68 VAL A CA 1
ATOM 552 C C . VAL A 1 68 ? 9.040 14.903 12.373 1.00 98.06 68 VAL A C 1
ATOM 554 O O . VAL A 1 68 ? 9.342 14.603 13.527 1.00 98.06 68 VAL A O 1
ATOM 557 N N . ALA A 1 69 ? 9.522 16.007 11.790 1.00 96.50 69 ALA A N 1
ATOM 558 C CA . ALA A 1 69 ? 10.416 16.937 12.487 1.00 96.50 69 ALA A CA 1
ATOM 559 C C . ALA A 1 69 ? 9.747 17.585 13.713 1.00 96.50 69 ALA A C 1
ATOM 561 O O . ALA A 1 69 ? 10.394 17.784 14.741 1.00 96.50 69 ALA A O 1
ATOM 562 N N . GLY A 1 70 ? 8.441 17.858 13.630 1.00 97.06 70 GLY A N 1
ATOM 563 C CA . GLY A 1 70 ? 7.611 18.309 14.748 1.00 97.06 70 GLY A CA 1
ATOM 564 C C . GLY A 1 70 ? 7.288 17.228 15.787 1.00 97.06 70 GLY A C 1
ATOM 565 O O . GLY A 1 70 ? 6.587 17.524 16.750 1.00 97.06 70 GLY A O 1
ATOM 566 N N . ARG A 1 71 ? 7.791 15.996 15.610 1.00 97.31 71 ARG A N 1
ATOM 567 C CA . ARG A 1 71 ? 7.480 14.810 16.426 1.00 97.31 71 ARG A CA 1
ATOM 568 C C . ARG A 1 71 ? 5.986 14.499 16.522 1.00 97.31 71 ARG A C 1
ATOM 570 O O . ARG A 1 71 ? 5.526 13.996 17.541 1.00 97.31 71 ARG A O 1
ATOM 577 N N . ASP A 1 72 ? 5.236 14.790 15.463 1.00 97.94 72 ASP A N 1
ATOM 578 C CA . ASP A 1 72 ? 3.809 14.493 15.376 1.00 97.94 72 ASP A CA 1
ATOM 579 C C . ASP A 1 72 ? 3.592 12.975 15.226 1.00 97.94 72 ASP A C 1
ATOM 581 O O . ASP A 1 72 ? 3.903 12.418 14.170 1.00 97.94 72 ASP A O 1
ATOM 585 N N . PRO A 1 73 ? 3.046 12.276 16.240 1.00 97.81 73 PRO A N 1
ATOM 586 C CA . PRO A 1 73 ? 2.839 10.835 16.163 1.00 97.81 73 PRO A CA 1
ATOM 587 C C . PRO A 1 73 ? 1.702 10.461 15.206 1.00 97.81 73 PRO A C 1
ATOM 589 O O . PRO A 1 73 ? 1.606 9.308 14.793 1.00 97.81 73 PRO A O 1
ATOM 592 N N . THR A 1 74 ? 0.846 11.403 14.801 1.00 98.06 74 THR A N 1
ATOM 593 C CA . THR A 1 74 ? -0.286 11.092 13.920 1.00 98.06 74 THR A CA 1
ATOM 594 C C . THR A 1 74 ? 0.153 10.665 12.518 1.00 98.06 74 THR A C 1
ATOM 596 O O . THR A 1 74 ? -0.673 10.160 11.762 1.00 98.06 74 THR A O 1
ATOM 599 N N . VAL A 1 75 ? 1.438 10.805 12.161 1.00 98.00 75 VAL A N 1
ATOM 600 C CA . VAL A 1 75 ? 2.011 10.269 10.909 1.00 98.00 75 VAL A CA 1
ATOM 601 C C . VAL A 1 75 ? 1.834 8.757 10.788 1.00 98.00 75 VAL A C 1
ATOM 603 O O . VAL A 1 75 ? 1.709 8.244 9.684 1.00 98.00 75 VAL A O 1
ATOM 606 N N . PHE A 1 76 ? 1.753 8.030 11.907 1.00 98.06 76 PHE A N 1
ATOM 607 C CA . PHE A 1 76 ? 1.535 6.581 11.881 1.00 98.06 76 PHE A CA 1
ATOM 608 C C . PHE A 1 76 ? 0.112 6.191 11.471 1.00 98.06 76 PHE A C 1
ATOM 610 O O . PHE A 1 76 ? -0.131 5.030 11.164 1.00 98.06 76 PHE A O 1
ATOM 617 N N . ARG A 1 77 ? -0.837 7.136 11.427 1.00 96.75 77 ARG A N 1
ATOM 618 C CA . ARG A 1 77 ? -2.184 6.880 10.891 1.00 96.75 77 ARG A CA 1
ATOM 619 C C . ARG A 1 77 ? -2.150 6.564 9.394 1.00 96.75 77 ARG A C 1
ATOM 621 O O . ARG A 1 77 ? -3.017 5.822 8.914 1.00 96.75 77 ARG A O 1
ATOM 628 N N . ASP A 1 78 ? -1.146 7.098 8.698 1.00 94.62 78 ASP A N 1
ATOM 629 C CA . ASP A 1 78 ? -0.911 6.896 7.276 1.00 94.62 78 ASP A CA 1
ATOM 630 C C . ASP A 1 78 ? -0.406 5.465 7.045 1.00 94.62 78 ASP A C 1
ATOM 632 O O . ASP A 1 78 ? 0.577 5.007 7.636 1.00 94.62 78 ASP A O 1
ATOM 636 N N . ARG A 1 79 ? -1.108 4.717 6.190 1.00 89.75 79 ARG A N 1
ATOM 637 C CA . ARG A 1 79 ? -0.760 3.319 5.915 1.00 89.75 79 ARG A CA 1
ATOM 638 C C . ARG A 1 79 ? 0.590 3.233 5.214 1.00 89.75 79 ARG A C 1
ATOM 640 O O . ARG A 1 79 ? 0.891 4.034 4.334 1.00 89.75 79 ARG A O 1
ATOM 647 N N . ASN A 1 80 ? 1.365 2.205 5.555 1.00 90.44 80 ASN A N 1
ATOM 648 C CA . ASN A 1 80 ? 2.660 1.914 4.933 1.00 90.44 80 ASN A CA 1
ATOM 649 C C . ASN A 1 80 ? 3.643 3.101 4.987 1.00 90.44 80 ASN A C 1
ATOM 651 O O . ASN A 1 80 ? 4.476 3.256 4.093 1.00 90.44 80 ASN A O 1
ATOM 655 N N . ILE A 1 81 ? 3.575 3.928 6.039 1.00 95.62 81 ILE A N 1
ATOM 656 C CA . ILE A 1 81 ? 4.387 5.145 6.175 1.00 95.62 81 ILE A CA 1
ATOM 657 C C . ILE A 1 81 ? 5.898 4.883 6.071 1.00 95.62 81 ILE A C 1
ATOM 659 O O . ILE A 1 81 ? 6.613 5.670 5.458 1.00 95.62 81 ILE A O 1
ATOM 663 N N . MET A 1 82 ? 6.384 3.745 6.585 1.00 95.88 82 MET A N 1
ATOM 664 C CA . MET A 1 82 ? 7.794 3.351 6.453 1.00 95.88 82 MET A CA 1
ATOM 665 C C . MET A 1 82 ? 8.188 3.120 4.992 1.00 95.88 82 MET A C 1
ATOM 667 O O . MET A 1 82 ? 9.214 3.630 4.545 1.00 95.88 82 MET A O 1
ATOM 671 N N . ALA A 1 83 ? 7.356 2.391 4.243 1.00 94.69 83 ALA A N 1
ATOM 672 C CA . ALA A 1 83 ? 7.576 2.145 2.823 1.00 94.69 83 ALA A CA 1
ATOM 673 C C . ALA A 1 83 ? 7.492 3.446 2.022 1.00 94.69 83 ALA A C 1
ATOM 675 O O . ALA A 1 83 ? 8.360 3.703 1.195 1.00 94.69 83 ALA A O 1
ATOM 676 N N . PHE A 1 84 ? 6.515 4.313 2.311 1.00 96.50 84 PHE A N 1
ATOM 677 C CA . PHE A 1 84 ? 6.453 5.629 1.680 1.00 96.50 84 PHE A CA 1
ATOM 678 C C . PHE A 1 84 ? 7.737 6.425 1.939 1.00 96.50 84 PHE A C 1
ATOM 680 O O . PHE A 1 84 ? 8.375 6.872 0.990 1.00 96.50 84 PHE A O 1
ATOM 687 N N . ALA A 1 85 ? 8.152 6.562 3.200 1.00 97.19 85 ALA A N 1
ATOM 688 C CA . ALA A 1 85 ? 9.312 7.362 3.575 1.00 97.19 85 ALA A CA 1
ATOM 689 C C . ALA A 1 85 ? 10.604 6.902 2.879 1.00 97.19 85 ALA A C 1
ATOM 691 O O . ALA A 1 85 ? 11.348 7.748 2.385 1.00 97.19 85 ALA A O 1
ATOM 692 N N . ALA A 1 86 ? 10.840 5.588 2.799 1.00 96.81 86 ALA A N 1
ATOM 693 C CA . ALA A 1 86 ? 12.029 5.014 2.167 1.00 96.81 86 ALA A CA 1
ATOM 694 C C . ALA A 1 86 ? 11.978 5.021 0.631 1.00 96.81 86 ALA A C 1
ATOM 696 O O . ALA A 1 86 ? 12.985 5.286 -0.025 1.00 96.81 86 ALA A O 1
ATOM 697 N N . LEU A 1 87 ? 10.821 4.690 0.052 1.00 96.12 87 LEU A N 1
ATOM 698 C CA . LEU A 1 87 ? 10.711 4.342 -1.369 1.00 96.12 87 LEU A CA 1
ATOM 699 C C . LEU A 1 87 ? 10.158 5.479 -2.227 1.00 96.12 87 LEU A C 1
ATOM 701 O O . LEU A 1 87 ? 10.424 5.523 -3.420 1.00 96.12 87 LEU A O 1
ATOM 705 N N . ARG A 1 88 ? 9.387 6.396 -1.642 1.00 95.62 88 ARG A N 1
ATOM 706 C CA . ARG A 1 88 ? 8.722 7.503 -2.358 1.00 95.62 88 ARG A CA 1
ATOM 707 C C . ARG A 1 88 ? 9.014 8.877 -1.755 1.00 95.62 88 ARG A C 1
ATOM 709 O O . ARG A 1 88 ? 8.721 9.896 -2.371 1.00 95.62 88 ARG A O 1
ATOM 716 N N . GLY A 1 89 ? 9.568 8.900 -0.546 1.00 95.50 89 GLY A N 1
ATOM 717 C CA . GLY A 1 89 ? 9.973 10.096 0.171 1.00 95.50 89 GLY A CA 1
ATOM 718 C C . GLY A 1 89 ? 11.452 10.408 -0.026 1.00 95.50 89 GLY A C 1
ATOM 719 O O . GLY A 1 89 ? 11.933 10.608 -1.139 1.00 95.50 89 GLY A O 1
ATOM 720 N N . SER A 1 90 ? 12.185 10.480 1.082 1.00 94.56 90 SER A N 1
ATOM 721 C CA . SER A 1 90 ? 13.620 10.752 1.081 1.00 94.56 90 SER A CA 1
ATOM 722 C C . SER A 1 90 ? 14.311 9.973 2.189 1.00 94.56 90 SER A C 1
ATOM 724 O O . SER A 1 90 ? 13.717 9.706 3.234 1.00 94.56 90 SER A O 1
ATOM 726 N N . GLU A 1 91 ? 15.601 9.694 2.006 1.00 95.69 91 GLU A N 1
ATOM 727 C CA . GLU A 1 91 ? 16.421 9.053 3.040 1.00 95.69 91 GLU A CA 1
ATOM 728 C C . GLU A 1 91 ? 16.370 9.834 4.365 1.00 95.69 91 GLU A C 1
ATOM 730 O O . GLU A 1 91 ? 16.254 9.244 5.434 1.00 95.69 91 GLU A O 1
ATOM 735 N N . ALA A 1 92 ? 16.361 11.170 4.312 1.00 96.75 92 ALA A N 1
ATOM 736 C CA . ALA A 1 92 ? 16.232 12.008 5.502 1.00 96.75 92 ALA A CA 1
ATOM 737 C C . ALA A 1 92 ? 14.887 11.806 6.222 1.00 96.75 92 ALA A C 1
ATOM 739 O O . ALA A 1 92 ? 14.863 11.651 7.442 1.00 96.75 92 ALA A O 1
ATOM 740 N N . LEU A 1 93 ? 13.771 11.773 5.482 1.00 97.75 93 LEU A N 1
ATOM 741 C CA . LEU A 1 93 ? 12.449 11.488 6.048 1.00 97.75 93 LEU A CA 1
ATOM 742 C C . LEU A 1 93 ? 12.416 10.095 6.689 1.00 97.75 93 LEU A C 1
ATOM 744 O O . LEU A 1 93 ? 11.936 9.955 7.811 1.00 97.75 93 LEU A O 1
ATOM 748 N N . TYR A 1 94 ? 12.962 9.087 6.007 1.00 97.69 94 TYR A N 1
ATOM 749 C CA . TYR A 1 94 ? 13.021 7.716 6.508 1.00 97.69 94 TYR A CA 1
ATOM 750 C C . TYR A 1 94 ? 13.808 7.603 7.819 1.00 97.69 94 TYR A C 1
ATOM 752 O O . TYR A 1 94 ? 13.307 7.047 8.797 1.00 97.69 94 TYR A O 1
ATOM 760 N N . ARG A 1 95 ? 15.001 8.207 7.883 1.00 97.25 95 ARG A N 1
ATOM 761 C CA . ARG A 1 95 ? 15.832 8.239 9.099 1.00 97.25 95 ARG A CA 1
ATOM 762 C C . ARG A 1 95 ? 15.132 8.957 10.249 1.00 97.25 95 ARG A C 1
ATOM 764 O O . ARG A 1 95 ? 15.046 8.414 11.348 1.00 97.25 95 ARG A O 1
ATOM 771 N N . ASN A 1 96 ? 14.560 10.129 9.980 1.00 98.12 96 ASN A N 1
ATOM 772 C CA . ASN A 1 96 ? 13.833 10.897 10.988 1.00 98.12 96 ASN A CA 1
ATOM 773 C C . ASN A 1 96 ? 12.603 10.141 11.511 1.00 98.12 96 ASN A C 1
ATOM 775 O O . ASN A 1 96 ? 12.270 10.247 12.689 1.00 98.12 96 ASN A O 1
ATOM 779 N N . LEU A 1 97 ? 11.934 9.360 10.658 1.00 98.19 97 LEU A N 1
ATOM 780 C CA . LEU A 1 97 ? 10.801 8.535 11.061 1.00 98.19 97 LEU A CA 1
ATOM 781 C C . LEU A 1 97 ? 11.237 7.379 11.975 1.00 98.19 97 LEU A C 1
ATOM 783 O O . LEU A 1 97 ? 10.577 7.123 12.980 1.00 98.19 97 LEU A O 1
ATOM 787 N N . ILE A 1 98 ? 12.375 6.733 11.697 1.00 98.12 98 ILE A N 1
ATOM 788 C CA . ILE A 1 98 ? 12.971 5.735 12.604 1.00 98.12 98 ILE A CA 1
ATOM 789 C C . ILE A 1 98 ? 13.306 6.370 13.963 1.00 98.12 98 ILE A C 1
ATOM 791 O O . ILE A 1 98 ? 13.020 5.789 15.013 1.00 98.12 98 ILE A O 1
ATOM 795 N N . ASP A 1 99 ? 13.863 7.578 13.974 1.00 98.12 99 ASP A N 1
ATOM 796 C CA . ASP A 1 99 ? 14.163 8.290 15.220 1.00 98.12 99 ASP A CA 1
ATOM 797 C C . ASP A 1 99 ? 12.896 8.718 15.978 1.00 98.12 99 ASP A C 1
ATOM 799 O O . ASP A 1 99 ? 12.864 8.688 17.216 1.00 98.12 99 ASP A O 1
ATOM 803 N N . LEU A 1 100 ? 11.813 9.038 15.265 1.00 98.50 100 LEU A N 1
ATOM 804 C CA . LEU A 1 100 ? 10.503 9.258 15.871 1.00 98.50 100 LEU A CA 1
ATOM 805 C C . LEU A 1 100 ? 9.986 7.982 16.547 1.00 98.50 100 LEU A C 1
ATOM 807 O O . LEU A 1 100 ? 9.599 8.043 17.711 1.00 98.50 100 LEU A O 1
ATOM 811 N N . ILE A 1 101 ? 10.062 6.819 15.885 1.00 98.38 101 ILE A N 1
ATOM 812 C CA . ILE A 1 101 ? 9.700 5.518 16.485 1.00 98.38 101 ILE A CA 1
ATOM 813 C C . ILE A 1 101 ? 10.469 5.285 17.793 1.00 98.38 101 ILE A C 1
ATOM 815 O O . ILE A 1 101 ? 9.905 4.844 18.796 1.00 98.38 101 ILE A O 1
ATOM 819 N N . ARG A 1 102 ? 11.766 5.609 17.807 1.00 97.31 102 ARG A N 1
ATOM 820 C CA . ARG A 1 102 ? 12.634 5.417 18.979 1.00 97.31 102 ARG A CA 1
ATOM 821 C C . ARG A 1 102 ? 12.310 6.357 20.141 1.00 97.31 102 ARG A C 1
ATOM 823 O O . ARG A 1 102 ? 12.630 6.017 21.280 1.00 97.31 102 ARG A O 1
ATOM 830 N N . SER A 1 103 ? 11.724 7.522 19.882 1.00 96.12 103 SER A N 1
ATOM 831 C CA . SER A 1 103 ? 11.554 8.583 20.884 1.00 96.12 103 SER A CA 1
ATOM 832 C C . SER A 1 103 ? 10.114 8.801 21.341 1.00 96.12 103 SER A C 1
ATOM 834 O O . SER A 1 103 ? 9.917 9.290 22.451 1.00 96.12 103 SER A O 1
ATOM 836 N N . VAL A 1 104 ? 9.125 8.431 20.528 1.00 97.44 104 VAL A N 1
ATOM 837 C CA . VAL A 1 104 ? 7.709 8.648 20.834 1.00 97.44 104 VAL A CA 1
ATOM 838 C C . VAL A 1 104 ? 7.249 7.813 22.033 1.00 97.44 104 VAL A C 1
ATOM 840 O O . VAL A 1 104 ? 7.609 6.639 22.181 1.00 97.44 104 VAL A O 1
ATOM 843 N N . ASP A 1 105 ? 6.424 8.417 22.888 1.00 96.75 105 ASP A N 1
ATOM 844 C CA . ASP A 1 105 ? 5.688 7.689 23.916 1.00 96.75 105 ASP A CA 1
ATOM 845 C C . ASP A 1 105 ? 4.316 7.274 23.373 1.00 96.75 105 ASP A C 1
ATOM 847 O O . ASP A 1 105 ? 3.390 8.077 23.263 1.00 96.75 105 ASP A O 1
ATOM 851 N N . TYR A 1 106 ? 4.176 5.995 23.023 1.00 96.00 106 TYR A N 1
ATOM 852 C CA . TYR A 1 106 ? 2.919 5.458 22.502 1.00 96.00 106 TYR A CA 1
ATOM 853 C C . TYR A 1 106 ? 1.784 5.459 23.544 1.00 96.00 106 TYR A C 1
ATOM 855 O O . TYR A 1 106 ? 0.624 5.242 23.194 1.00 96.00 106 TYR A O 1
ATOM 863 N N . ARG A 1 107 ? 2.081 5.685 24.831 1.00 95.75 107 ARG A N 1
ATOM 864 C CA . ARG A 1 107 ? 1.070 5.730 25.898 1.00 95.75 107 ARG A CA 1
ATOM 865 C C . ARG A 1 107 ? 0.311 7.051 25.932 1.00 95.75 107 ARG A C 1
ATOM 867 O O . ARG A 1 107 ? -0.753 7.125 26.544 1.00 95.75 107 ARG A O 1
ATOM 874 N N . GLU A 1 108 ? 0.812 8.076 25.261 1.00 95.69 108 GLU A N 1
ATOM 875 C CA . GLU A 1 108 ? 0.173 9.393 25.222 1.00 95.69 108 GLU A CA 1
ATOM 876 C C . GLU A 1 108 ? -0.644 9.619 23.941 1.00 95.69 108 GLU A C 1
ATOM 878 O O . GLU A 1 108 ? -1.380 10.598 23.842 1.00 95.69 108 GLU A O 1
ATOM 883 N N . VAL A 1 109 ? -0.563 8.710 22.963 1.00 97.56 109 VAL A N 1
ATOM 884 C CA . VAL A 1 109 ? -1.228 8.873 21.660 1.00 97.56 109 VAL A CA 1
ATOM 885 C C . VAL A 1 109 ? -2.680 8.405 21.674 1.00 97.56 109 VAL A C 1
ATOM 887 O O . VAL A 1 109 ? -3.037 7.492 22.406 1.00 97.56 109 VAL A O 1
ATOM 890 N N . ASP A 1 110 ? -3.542 8.957 20.828 1.00 97.62 110 ASP A N 1
ATOM 891 C CA . ASP A 1 110 ? -4.901 8.430 20.673 1.00 97.62 110 ASP A CA 1
ATOM 892 C C . ASP A 1 110 ? -4.920 7.003 20.082 1.00 97.62 110 ASP A C 1
ATOM 894 O O . ASP A 1 110 ? -3.947 6.531 19.487 1.00 97.62 110 ASP A O 1
ATOM 898 N N . VAL A 1 111 ? -6.056 6.313 20.219 1.00 98.38 111 VAL A N 1
ATOM 899 C CA . VAL A 1 111 ? -6.218 4.917 19.779 1.00 98.38 111 VAL A CA 1
ATOM 900 C C . VAL A 1 111 ? -6.012 4.759 18.268 1.00 98.38 111 VAL A C 1
ATOM 902 O O . VAL A 1 111 ? -5.404 3.776 17.847 1.00 98.38 111 VAL A O 1
ATOM 905 N N . LYS A 1 112 ? -6.433 5.726 17.439 1.00 98.38 112 LYS A N 1
ATOM 906 C CA . LYS A 1 112 ? -6.252 5.651 15.975 1.00 98.38 112 LYS A CA 1
ATOM 907 C C . LYS A 1 112 ? -4.763 5.659 15.619 1.00 98.38 112 LYS A C 1
ATOM 909 O O . LYS A 1 112 ? -4.302 4.858 14.809 1.00 98.38 112 LYS A O 1
ATOM 914 N N . THR A 1 113 ? -3.993 6.518 16.281 1.00 98.56 113 THR A N 1
ATOM 915 C CA . THR A 1 113 ? -2.531 6.553 16.150 1.00 98.56 113 THR A CA 1
ATOM 916 C C . THR A 1 113 ? -1.874 5.270 16.673 1.00 98.56 113 THR A C 1
ATOM 918 O O . THR A 1 113 ? -0.969 4.742 16.027 1.00 98.56 113 THR A O 1
ATOM 921 N N . ALA A 1 114 ? -2.358 4.720 17.791 1.00 98.62 114 ALA A N 1
ATOM 922 C CA . ALA A 1 114 ? -1.863 3.461 18.347 1.00 98.62 114 ALA A CA 1
ATOM 923 C C . ALA A 1 114 ? -2.061 2.272 17.385 1.00 98.62 114 ALA A C 1
ATOM 925 O O . ALA A 1 114 ? -1.146 1.466 17.220 1.00 98.62 114 ALA A O 1
ATOM 926 N N . VAL A 1 115 ? -3.204 2.195 16.690 1.00 98.62 115 VAL A N 1
ATOM 927 C CA . VAL A 1 115 ? -3.443 1.189 15.636 1.00 98.62 115 VAL A CA 1
ATOM 928 C C . VAL A 1 115 ? -2.382 1.290 14.542 1.00 98.62 115 VAL A C 1
ATOM 930 O O . VAL A 1 115 ? -1.770 0.286 14.197 1.00 98.62 115 VAL A O 1
ATOM 933 N N . GLY A 1 116 ? -2.108 2.496 14.042 1.00 98.31 116 GLY A N 1
ATOM 934 C CA . GLY A 1 116 ? -1.098 2.717 13.006 1.00 98.31 116 GLY A CA 1
ATOM 935 C C . GLY A 1 116 ? 0.338 2.383 13.437 1.00 98.31 116 GLY A C 1
ATOM 936 O O . GLY A 1 116 ? 1.117 1.795 12.680 1.00 98.31 116 GLY A O 1
ATOM 937 N N . MET A 1 117 ? 0.692 2.689 14.688 1.00 98.56 117 MET A N 1
ATOM 938 C CA . MET A 1 117 ? 1.972 2.280 15.278 1.00 98.56 117 MET A CA 1
ATOM 939 C C . MET A 1 117 ? 2.082 0.754 15.382 1.00 98.56 117 MET A C 1
ATOM 941 O O . MET A 1 117 ? 3.115 0.181 15.034 1.00 98.56 117 MET A O 1
ATOM 945 N N . PHE A 1 118 ? 1.015 0.078 15.810 1.00 98.62 118 PHE A N 1
ATOM 946 C CA . PHE A 1 118 ? 0.992 -1.379 15.890 1.00 98.62 118 PHE A CA 1
ATOM 947 C C . PHE A 1 118 ? 1.044 -2.036 14.499 1.00 98.62 118 PHE A C 1
ATOM 949 O O . PHE A 1 118 ? 1.829 -2.957 14.290 1.00 98.62 118 PHE A O 1
ATOM 956 N N . GLU A 1 119 ? 0.319 -1.509 13.505 1.00 97.62 119 GLU A N 1
ATOM 957 C CA . GLU A 1 119 ? 0.454 -1.905 12.091 1.00 97.62 119 GLU A CA 1
ATOM 958 C C . GLU A 1 119 ? 1.900 -1.792 11.600 1.00 97.62 119 GLU A C 1
ATOM 960 O O . GLU A 1 119 ? 2.413 -2.713 10.960 1.00 97.62 119 GLU A O 1
ATOM 965 N N . THR A 1 120 ? 2.585 -0.704 11.963 1.00 97.69 120 THR A N 1
ATOM 966 C CA . THR A 1 120 ? 3.997 -0.488 11.626 1.00 97.69 120 THR A CA 1
ATOM 967 C C . THR A 1 120 ? 4.915 -1.542 12.249 1.00 97.69 120 THR A C 1
ATOM 969 O O . THR A 1 120 ? 5.942 -1.850 11.664 1.00 97.69 120 THR A O 1
ATOM 972 N N . ALA A 1 121 ? 4.569 -2.125 13.398 1.00 97.31 121 ALA A N 1
ATOM 973 C CA . ALA A 1 121 ? 5.357 -3.195 14.020 1.00 97.31 121 ALA A CA 1
ATOM 974 C C . ALA A 1 121 ? 5.080 -4.585 13.440 1.00 97.31 121 ALA A C 1
ATOM 976 O O . ALA A 1 121 ? 5.938 -5.467 13.482 1.00 97.31 121 ALA A O 1
ATOM 977 N N . VAL A 1 122 ? 3.858 -4.800 12.952 1.00 96.44 122 VAL A N 1
ATOM 978 C CA . VAL A 1 122 ? 3.379 -6.111 12.499 1.00 96.44 122 VAL A CA 1
ATOM 979 C C . VAL A 1 122 ? 3.570 -6.301 10.997 1.00 96.44 122 VAL A C 1
ATOM 981 O O . VAL A 1 122 ? 3.615 -7.443 10.531 1.00 96.44 122 VAL A O 1
ATOM 984 N N . THR A 1 123 ? 3.706 -5.235 10.209 1.00 92.12 123 THR A N 1
ATOM 985 C CA . THR A 1 123 ? 3.929 -5.368 8.765 1.00 92.12 123 THR A CA 1
ATOM 986 C C . THR A 1 123 ? 5.175 -6.205 8.443 1.00 92.12 123 THR A C 1
ATOM 988 O O . THR A 1 123 ? 6.152 -6.252 9.190 1.00 92.12 123 THR A O 1
ATOM 991 N N . GLN A 1 124 ? 5.129 -6.940 7.332 1.00 88.12 124 GLN A N 1
ATOM 992 C CA . GLN A 1 124 ? 6.296 -7.672 6.827 1.00 88.12 124 GLN A CA 1
ATOM 993 C C . GLN A 1 124 ? 7.148 -6.807 5.891 1.00 88.12 124 GLN A C 1
ATOM 995 O O . GLN A 1 124 ? 8.342 -7.073 5.742 1.00 88.12 124 GLN A O 1
ATOM 1000 N N . GLU A 1 125 ? 6.550 -5.751 5.336 1.00 86.88 125 GLU A N 1
ATOM 1001 C CA . GLU A 1 125 ? 7.063 -4.907 4.251 1.00 86.88 125 GLU A CA 1
ATOM 1002 C C . GLU A 1 125 ? 7.973 -3.775 4.759 1.00 86.88 125 GLU A C 1
ATOM 1004 O O . GLU A 1 125 ? 7.887 -2.626 4.324 1.00 86.88 125 GLU A O 1
ATOM 1009 N N . HIS A 1 126 ? 8.847 -4.083 5.716 1.00 93.38 126 HIS A N 1
ATOM 1010 C CA . HIS A 1 126 ? 9.850 -3.128 6.177 1.00 93.38 126 HIS A CA 1
ATOM 1011 C C . HIS A 1 126 ? 10.917 -2.896 5.098 1.00 93.38 126 HIS A C 1
ATOM 1013 O O . HIS A 1 126 ? 11.456 -3.882 4.593 1.00 93.38 126 HIS A O 1
ATOM 1019 N N . PRO A 1 127 ? 11.273 -1.635 4.778 1.00 92.94 127 PRO A N 1
ATOM 1020 C CA . PRO A 1 127 ? 12.295 -1.351 3.770 1.00 92.94 127 PRO A CA 1
ATOM 1021 C C . PRO A 1 127 ? 13.697 -1.834 4.148 1.00 92.94 127 PRO A C 1
ATOM 1023 O O . PRO A 1 127 ? 14.480 -2.107 3.251 1.00 92.94 127 PRO A O 1
ATOM 1026 N N . SER A 1 128 ? 14.000 -1.928 5.449 1.00 93.06 128 SER A N 1
ATOM 1027 C CA . SER A 1 128 ? 15.264 -2.462 5.971 1.00 93.06 128 SER A CA 1
ATOM 1028 C C . SER A 1 128 ? 15.092 -3.092 7.357 1.00 93.06 128 SER A C 1
ATOM 1030 O O . SER A 1 128 ? 14.143 -2.767 8.086 1.00 93.06 128 SER A O 1
ATOM 1032 N N . GLU A 1 129 ? 16.041 -3.938 7.771 1.00 93.75 129 GLU A N 1
ATOM 1033 C CA . GLU A 1 129 ? 16.013 -4.587 9.094 1.00 93.75 129 GLU A CA 1
ATOM 1034 C C . GLU A 1 129 ? 16.076 -3.580 10.253 1.00 93.75 129 GLU A C 1
ATOM 1036 O O . GLU A 1 129 ? 15.433 -3.773 11.280 1.00 93.75 129 GLU A O 1
ATOM 1041 N N . GLU A 1 130 ? 16.764 -2.448 10.078 1.00 94.44 130 GLU A N 1
ATOM 1042 C CA . GLU A 1 130 ? 16.804 -1.388 11.093 1.00 94.44 130 GLU A CA 1
ATOM 1043 C C . GLU A 1 130 ? 15.404 -0.850 11.421 1.00 94.44 130 GLU A C 1
ATOM 1045 O O . GLU A 1 130 ? 15.065 -0.673 12.594 1.00 94.44 130 GLU A O 1
ATOM 1050 N N . SER A 1 131 ? 14.579 -0.602 10.398 1.00 95.25 131 SER A N 1
ATOM 1051 C CA . SER A 1 131 ? 13.207 -0.136 10.623 1.00 95.25 131 SER A CA 1
ATOM 1052 C C . SER A 1 131 ? 12.344 -1.192 11.301 1.00 95.25 131 SER A C 1
ATOM 1054 O O . SER A 1 131 ? 11.518 -0.848 12.149 1.00 95.25 131 SER A O 1
ATOM 1056 N N . ARG A 1 132 ? 12.560 -2.470 10.962 1.00 95.94 132 ARG A N 1
ATOM 1057 C CA . ARG A 1 132 ? 11.868 -3.604 11.577 1.00 95.94 132 ARG A CA 1
ATOM 1058 C C . ARG A 1 132 ? 12.195 -3.679 13.063 1.00 95.94 132 ARG A C 1
ATOM 1060 O O . ARG A 1 132 ? 11.287 -3.749 13.885 1.00 95.94 132 ARG A O 1
ATOM 1067 N N . GLU A 1 133 ? 13.476 -3.617 13.413 1.00 96.94 133 GLU A N 1
ATOM 1068 C CA . GLU A 1 133 ? 13.940 -3.642 14.802 1.00 96.94 133 GLU A CA 1
ATOM 1069 C C . GLU A 1 133 ? 13.418 -2.447 15.606 1.00 96.94 133 GLU A C 1
ATOM 1071 O O . GLU A 1 133 ? 12.915 -2.623 16.716 1.00 96.94 133 GLU A O 1
ATOM 1076 N N . ALA A 1 134 ? 13.458 -1.235 15.040 1.00 97.50 134 ALA A N 1
ATOM 1077 C CA . ALA A 1 134 ? 12.920 -0.049 15.705 1.00 97.50 134 ALA A CA 1
ATOM 1078 C C . ALA A 1 134 ? 11.415 -0.190 16.002 1.00 97.50 134 ALA A C 1
ATOM 1080 O O . ALA A 1 134 ? 10.972 0.106 17.115 1.00 97.50 134 ALA A O 1
ATOM 1081 N N . ALA A 1 135 ? 10.636 -0.685 15.035 1.00 97.69 135 ALA A N 1
ATOM 1082 C CA . ALA A 1 135 ? 9.187 -0.811 15.156 1.00 97.69 135 ALA A CA 1
ATOM 1083 C C . ALA A 1 135 ? 8.742 -1.855 16.197 1.00 97.69 135 ALA A C 1
ATOM 1085 O O . ALA A 1 135 ? 7.642 -1.737 16.736 1.00 97.69 135 ALA A O 1
ATOM 1086 N N . ARG A 1 136 ? 9.594 -2.823 16.579 1.00 97.19 136 ARG A N 1
ATOM 1087 C CA . ARG A 1 136 ? 9.270 -3.817 17.627 1.00 97.19 136 ARG A CA 1
ATOM 1088 C C . ARG A 1 136 ? 8.890 -3.188 18.968 1.00 97.19 136 ARG A C 1
ATOM 1090 O O . ARG A 1 136 ? 8.141 -3.793 19.733 1.00 97.19 136 ARG A O 1
ATOM 1097 N N . ARG A 1 137 ? 9.345 -1.963 19.252 1.00 97.31 137 ARG A N 1
ATOM 1098 C CA . ARG A 1 137 ? 8.945 -1.213 20.454 1.00 97.31 137 ARG A CA 1
ATOM 1099 C C . ARG A 1 137 ? 7.431 -0.994 20.550 1.00 97.31 137 ARG A C 1
ATOM 1101 O O . ARG A 1 137 ? 6.932 -0.806 21.655 1.00 97.31 137 ARG A O 1
ATOM 1108 N N . PHE A 1 138 ? 6.710 -1.013 19.433 1.00 98.44 138 PHE A N 1
ATOM 1109 C CA . PHE A 1 138 ? 5.261 -0.829 19.396 1.00 98.44 138 PHE A CA 1
ATOM 1110 C C . PHE A 1 138 ? 4.465 -2.121 19.619 1.00 98.44 138 PHE A C 1
ATOM 1112 O O . PHE A 1 138 ? 3.250 -2.053 19.737 1.00 98.44 138 PHE A O 1
ATOM 1119 N N . ILE A 1 139 ? 5.099 -3.292 19.750 1.00 98.31 139 ILE A N 1
ATOM 1120 C CA . ILE A 1 139 ? 4.379 -4.546 20.043 1.00 98.31 139 ILE A CA 1
ATOM 1121 C C . ILE A 1 139 ? 3.548 -4.484 21.345 1.00 98.31 139 ILE A C 1
ATOM 1123 O O . ILE A 1 139 ? 2.390 -4.902 21.307 1.00 98.31 139 ILE A O 1
ATOM 1127 N N . PRO A 1 140 ? 4.035 -3.905 22.465 1.00 98.44 140 PRO A N 1
ATOM 1128 C CA . PRO A 1 140 ? 3.244 -3.770 23.693 1.00 98.44 140 PRO A CA 1
ATOM 1129 C C . PRO A 1 140 ? 1.962 -2.935 23.552 1.00 98.44 140 PRO A C 1
ATOM 1131 O O . PRO A 1 140 ? 1.094 -3.021 24.417 1.00 98.44 140 PRO A O 1
ATOM 1134 N N . ILE A 1 141 ? 1.798 -2.156 22.471 1.00 98.69 141 ILE A N 1
ATOM 1135 C CA . ILE A 1 141 ? 0.576 -1.375 22.208 1.00 98.69 141 ILE A CA 1
ATOM 1136 C C . ILE A 1 141 ? -0.667 -2.272 22.184 1.00 98.69 141 ILE A C 1
ATOM 1138 O O . ILE A 1 141 ? -1.735 -1.833 22.611 1.00 98.69 141 ILE A O 1
ATOM 1142 N N . MET A 1 142 ? -0.540 -3.522 21.729 1.00 98.44 142 MET A N 1
ATOM 1143 C CA . MET A 1 142 ? -1.641 -4.486 21.732 1.00 98.44 142 MET A CA 1
ATOM 1144 C C . MET A 1 142 ? -2.280 -4.618 23.122 1.00 98.44 142 MET A C 1
ATOM 1146 O O . MET A 1 142 ? -3.472 -4.363 23.279 1.00 98.44 142 MET A O 1
ATOM 1150 N N . GLU A 1 143 ? -1.467 -4.954 24.121 1.00 98.12 143 GLU A N 1
ATOM 1151 C CA . GLU A 1 143 ? -1.902 -5.195 25.500 1.00 98.12 143 GLU A CA 1
ATOM 1152 C C . GLU A 1 143 ? -2.186 -3.887 26.247 1.00 98.12 143 GLU A C 1
ATOM 1154 O O . GLU A 1 143 ? -3.160 -3.778 26.987 1.00 98.12 143 GLU A O 1
ATOM 1159 N N . GLU A 1 144 ? -1.349 -2.864 26.049 1.00 98.12 144 GLU A N 1
ATOM 1160 C CA . GLU A 1 144 ? -1.430 -1.620 26.823 1.00 98.12 144 GLU A CA 1
ATOM 1161 C C . GLU A 1 144 ? -2.496 -0.643 26.297 1.00 98.12 144 GLU A C 1
ATOM 1163 O O . GLU A 1 144 ? -2.941 0.232 27.042 1.00 98.12 144 GLU A O 1
ATOM 1168 N N . ARG A 1 145 ? -2.887 -0.739 25.017 1.00 97.81 145 ARG A N 1
ATOM 1169 C CA . ARG A 1 145 ? -3.760 0.249 24.354 1.00 97.81 145 ARG A CA 1
ATOM 1170 C C . ARG A 1 145 ? -4.936 -0.372 23.616 1.00 97.81 145 ARG A C 1
ATOM 1172 O O . ARG A 1 145 ? -6.049 0.117 23.778 1.00 97.81 145 ARG A O 1
ATOM 1179 N N . LEU A 1 146 ? -4.708 -1.405 22.800 1.00 98.38 146 LEU A N 1
ATOM 1180 C CA . LEU A 1 146 ? -5.750 -1.922 21.907 1.00 98.38 146 LEU A CA 1
ATOM 1181 C C . LEU A 1 146 ? -6.762 -2.790 22.652 1.00 98.38 146 LEU A C 1
ATOM 1183 O O . LEU A 1 146 ? -7.949 -2.486 22.599 1.00 98.38 146 LEU A O 1
ATOM 1187 N N . PHE A 1 147 ? -6.324 -3.815 23.390 1.00 98.31 147 PHE A N 1
ATOM 1188 C CA . PHE A 1 147 ? -7.242 -4.667 24.156 1.00 98.31 147 PHE A CA 1
ATOM 1189 C C . PHE A 1 147 ? -8.090 -3.883 25.169 1.00 98.31 147 PHE A C 1
ATOM 1191 O O . PHE A 1 147 ? -9.306 -4.084 25.179 1.00 98.31 147 PHE A O 1
ATOM 1198 N N . PRO A 1 148 ? -7.540 -2.931 25.953 1.00 97.38 148 PRO A N 1
ATOM 1199 C CA . PRO A 1 148 ? -8.348 -2.120 26.864 1.00 97.38 148 PRO A CA 1
ATOM 1200 C C . PRO A 1 148 ? -9.372 -1.214 26.169 1.00 97.38 148 PRO A C 1
ATOM 1202 O O . PRO A 1 148 ? -10.335 -0.789 26.809 1.00 97.38 148 PRO A O 1
ATOM 1205 N N . ALA A 1 149 ? -9.172 -0.893 24.889 1.00 97.62 149 ALA A N 1
ATOM 1206 C CA . ALA A 1 149 ? -10.092 -0.092 24.085 1.00 97.62 149 ALA A CA 1
ATOM 1207 C C . ALA A 1 149 ? -11.162 -0.937 23.375 1.00 97.62 149 ALA A C 1
ATOM 1209 O O . ALA A 1 149 ? -12.082 -0.380 22.778 1.00 97.62 149 ALA A O 1
ATOM 1210 N N . VAL A 1 150 ? -11.092 -2.271 23.441 1.00 97.75 150 VAL A N 1
ATOM 1211 C CA . VAL A 1 150 ? -12.163 -3.121 22.918 1.00 97.75 150 VAL A CA 1
ATOM 1212 C C . VAL A 1 150 ? -13.387 -3.011 23.826 1.00 97.75 150 VAL A C 1
ATOM 1214 O O . VAL A 1 150 ? -13.307 -3.100 25.056 1.00 97.75 150 VAL A O 1
ATOM 1217 N N . ARG A 1 151 ? -14.544 -2.810 23.202 1.00 94.75 151 ARG A N 1
ATOM 1218 C CA . ARG A 1 151 ? -15.853 -2.775 23.848 1.00 94.75 151 ARG A CA 1
ATOM 1219 C C . ARG A 1 151 ? -16.745 -3.828 23.227 1.00 94.75 151 ARG A C 1
ATOM 1221 O O . ARG A 1 151 ? -16.738 -4.023 22.013 1.00 94.75 151 ARG A O 1
ATOM 1228 N N . GLN A 1 152 ? -17.507 -4.487 24.088 1.00 92.69 152 GLN A N 1
ATOM 1229 C CA . GLN A 1 152 ? -18.558 -5.400 23.684 1.00 92.69 152 GLN A CA 1
ATOM 1230 C C . GLN A 1 152 ? -19.895 -4.665 23.744 1.00 92.69 152 GLN A C 1
ATOM 1232 O O . GLN A 1 152 ? -20.219 -4.047 24.758 1.00 92.69 152 GLN A O 1
ATOM 1237 N N . PHE A 1 153 ? -20.668 -4.773 22.671 1.00 87.69 153 PHE A N 1
ATOM 1238 C CA . PHE A 1 153 ? -22.040 -4.298 22.581 1.00 87.69 153 PHE A CA 1
ATOM 1239 C C . PHE A 1 153 ? -22.900 -5.457 22.097 1.00 87.69 153 PHE A C 1
ATOM 1241 O O . PHE A 1 153 ? -22.767 -5.887 20.953 1.00 87.69 153 PHE A O 1
ATOM 1248 N N . GLU A 1 154 ? -23.747 -5.982 22.984 1.00 86.31 154 GLU A N 1
ATOM 1249 C CA . GLU A 1 154 ? -24.449 -7.252 22.762 1.00 86.31 154 GLU A CA 1
ATOM 1250 C C . GLU A 1 154 ? -23.444 -8.369 22.408 1.00 86.31 154 GLU A C 1
ATOM 1252 O O . GLU A 1 154 ? -22.564 -8.677 23.214 1.00 86.31 154 GLU A O 1
ATOM 1257 N N . ASP A 1 155 ? -23.532 -8.936 21.205 1.00 89.00 155 ASP A N 1
ATOM 1258 C CA . ASP A 1 155 ? -22.628 -9.974 20.696 1.00 89.00 155 ASP A CA 1
ATOM 1259 C C . ASP A 1 155 ? -21.525 -9.420 19.769 1.00 89.00 155 ASP A C 1
ATOM 1261 O O . ASP A 1 155 ? -20.738 -10.183 19.204 1.00 89.00 155 ASP A O 1
ATOM 1265 N N . LEU A 1 156 ? -21.456 -8.095 19.597 1.00 94.25 156 LEU A N 1
ATOM 1266 C CA . LEU A 1 156 ? -20.510 -7.419 18.711 1.00 94.25 156 LEU A CA 1
ATOM 1267 C C . LEU A 1 156 ? -19.350 -6.801 19.491 1.00 94.25 156 LEU A C 1
ATOM 1269 O O . LEU A 1 156 ? -19.499 -6.334 20.619 1.00 94.25 156 LEU A O 1
ATOM 1273 N N . PHE A 1 157 ? -18.185 -6.756 18.853 1.00 96.50 157 PHE A N 1
ATOM 1274 C CA . PHE A 1 157 ? -16.958 -6.206 19.412 1.00 96.50 157 PHE A CA 1
ATOM 1275 C C . PHE A 1 157 ? -16.432 -5.090 18.525 1.00 96.50 157 PHE A C 1
ATOM 1277 O O . PHE A 1 157 ? -16.244 -5.271 17.323 1.00 96.50 157 PHE A O 1
ATOM 1284 N N . PHE A 1 158 ? -16.124 -3.953 19.134 1.00 97.38 158 PHE A N 1
ATOM 1285 C CA . PHE A 1 158 ? -15.587 -2.796 18.432 1.00 97.38 158 PHE A CA 1
ATOM 1286 C C . PHE A 1 158 ? -14.424 -2.178 19.198 1.00 97.38 158 PHE A C 1
ATOM 1288 O O . PHE A 1 158 ? -14.344 -2.279 20.423 1.00 97.38 158 PHE A O 1
ATOM 1295 N N . LEU A 1 159 ? -13.527 -1.516 18.473 1.00 98.06 159 LEU A N 1
ATOM 1296 C CA . LEU A 1 159 ? -12.473 -0.703 19.064 1.00 98.06 159 LEU A CA 1
ATOM 1297 C C . LEU A 1 159 ? -12.994 0.716 19.312 1.00 98.06 159 LEU A C 1
ATOM 1299 O O . LEU A 1 159 ? -13.218 1.471 18.366 1.00 98.06 159 LEU A O 1
ATOM 1303 N N . GLU A 1 160 ? -13.153 1.089 20.579 1.00 97.25 160 GLU A N 1
ATOM 1304 C CA . GLU A 1 160 ? -13.501 2.450 20.984 1.00 97.25 160 GLU A CA 1
ATOM 1305 C C . GLU A 1 160 ? -12.333 3.394 20.661 1.00 97.25 160 GLU A C 1
ATOM 1307 O O . GLU A 1 160 ? -11.258 3.323 21.257 1.00 97.25 160 GLU A O 1
ATOM 1312 N N . THR A 1 161 ? -12.525 4.270 19.674 1.00 96.88 161 THR A N 1
ATOM 1313 C CA . THR A 1 161 ? -11.460 5.160 19.183 1.00 96.88 161 THR A CA 1
ATOM 1314 C C . THR A 1 161 ? -11.396 6.493 19.918 1.00 96.88 161 THR A C 1
ATOM 1316 O O . THR A 1 161 ? -10.364 7.168 19.905 1.00 96.88 161 THR A O 1
ATOM 1319 N N . SER A 1 162 ? -12.496 6.881 20.552 1.00 94.81 162 SER A N 1
ATOM 1320 C CA . SER A 1 162 ? -12.641 8.010 21.470 1.00 94.81 162 SER A CA 1
ATOM 1321 C C . SER A 1 162 ? -13.828 7.715 22.386 1.00 94.81 162 SER A C 1
ATOM 1323 O O . SER A 1 162 ? -14.591 6.796 22.113 1.00 94.81 162 SER A O 1
ATOM 1325 N N . GLN A 1 163 ? -13.981 8.452 23.485 1.00 91.88 163 GLN A N 1
ATOM 1326 C CA . GLN A 1 163 ? -15.032 8.175 24.468 1.00 91.88 163 GLN A CA 1
ATOM 1327 C C . GLN A 1 163 ? -16.430 8.143 23.817 1.00 91.88 163 GLN A C 1
ATOM 1329 O O . GLN A 1 163 ? -16.900 9.167 23.326 1.00 91.88 163 GLN A O 1
ATOM 1334 N N . GLY A 1 164 ? -17.077 6.973 23.824 1.00 91.88 164 GLY A N 1
ATOM 1335 C CA . GLY A 1 164 ? -18.391 6.740 23.213 1.00 91.88 164 GLY A CA 1
ATOM 1336 C C . GLY A 1 164 ? -18.410 6.741 21.678 1.00 91.88 164 GLY A C 1
ATOM 1337 O O . GLY A 1 164 ? -19.491 6.702 21.094 1.00 91.88 164 GLY A O 1
ATOM 1338 N N . GLU A 1 165 ? -17.249 6.788 21.015 1.00 95.75 165 GLU A N 1
ATOM 1339 C CA . GLU A 1 165 ? -17.115 6.880 19.557 1.00 95.75 165 GLU A CA 1
ATOM 1340 C C . GLU A 1 165 ? -16.241 5.752 18.989 1.00 95.75 165 GLU A C 1
ATOM 1342 O O . GLU A 1 165 ? -15.076 5.554 19.362 1.00 95.75 165 GLU A O 1
ATOM 1347 N N . ILE A 1 166 ? -16.783 5.058 17.993 1.00 97.31 166 ILE A N 1
ATOM 1348 C CA . ILE A 1 166 ? -16.089 4.031 17.220 1.00 97.31 166 ILE A CA 1
ATOM 1349 C C . ILE A 1 166 ? -15.953 4.493 15.777 1.00 97.31 166 ILE A C 1
ATOM 1351 O O . ILE A 1 166 ? -16.943 4.715 15.085 1.00 97.31 166 ILE A O 1
ATOM 1355 N N . ASP A 1 167 ? -14.713 4.562 15.309 1.00 98.00 167 ASP A N 1
ATOM 1356 C CA . ASP A 1 167 ? -14.390 4.641 13.892 1.00 98.00 167 ASP A CA 1
ATOM 1357 C C . ASP A 1 167 ? -14.284 3.220 13.327 1.00 98.00 167 ASP A C 1
ATOM 1359 O O . ASP A 1 167 ? -13.376 2.451 13.666 1.00 98.00 167 ASP A O 1
ATOM 1363 N N . VAL A 1 168 ? -15.251 2.856 12.484 1.00 98.00 168 VAL A N 1
ATOM 1364 C CA . VAL A 1 168 ? -15.418 1.481 11.989 1.00 98.00 168 VAL A CA 1
ATOM 1365 C C . VAL A 1 168 ? -14.209 1.045 11.167 1.00 98.00 168 VAL A C 1
ATOM 1367 O O . VAL A 1 168 ? -13.772 -0.103 11.277 1.00 98.00 168 VAL A O 1
ATOM 1370 N N . GLN A 1 169 ? -13.612 1.960 10.399 1.00 97.75 169 GLN A N 1
ATOM 1371 C CA . GLN A 1 169 ? -12.419 1.658 9.616 1.00 97.75 169 GLN A CA 1
ATOM 1372 C C . GLN A 1 169 ? -11.251 1.285 10.536 1.00 97.75 169 GLN A C 1
ATOM 1374 O O . GLN A 1 169 ? -10.572 0.288 10.288 1.00 97.75 169 GLN A O 1
ATOM 1379 N N . TYR A 1 170 ? -11.025 2.045 11.611 1.00 98.06 170 TYR A N 1
ATOM 1380 C CA . TYR A 1 170 ? -9.965 1.737 12.576 1.00 98.06 170 TYR A CA 1
ATOM 1381 C C . TYR A 1 170 ? -10.248 0.476 13.391 1.00 98.06 170 TYR A C 1
ATOM 1383 O O . TYR A 1 170 ? -9.312 -0.273 13.666 1.00 98.06 170 TYR A O 1
ATOM 1391 N N . SER A 1 171 ? -11.511 0.191 13.717 1.00 98.38 171 SER A N 1
ATOM 1392 C CA . SER A 1 171 ? -11.894 -1.067 14.368 1.00 98.38 171 SER A CA 1
ATOM 1393 C C . SER A 1 171 ? -11.553 -2.279 13.497 1.00 98.38 171 SER A C 1
ATOM 1395 O O . SER A 1 171 ? -10.940 -3.233 13.974 1.00 98.38 171 SER A O 1
ATOM 1397 N N . ILE A 1 172 ? -11.873 -2.226 12.200 1.00 98.50 172 ILE A N 1
ATOM 1398 C CA . ILE A 1 172 ? -11.552 -3.305 11.254 1.00 98.50 172 ILE A CA 1
ATOM 1399 C C . ILE A 1 172 ? -10.041 -3.408 11.024 1.00 98.50 172 ILE A C 1
ATOM 1401 O O . ILE A 1 172 ? -9.498 -4.511 11.035 1.00 98.50 172 ILE A O 1
ATOM 1405 N N . ARG A 1 173 ? -9.344 -2.276 10.856 1.00 97.88 173 ARG A N 1
ATOM 1406 C CA . ARG A 1 173 ? -7.876 -2.233 10.725 1.00 97.88 173 ARG A CA 1
ATOM 1407 C C . ARG A 1 173 ? -7.179 -2.877 11.918 1.00 97.88 173 ARG A C 1
ATOM 1409 O O . ARG A 1 173 ? -6.344 -3.756 11.724 1.00 97.88 173 ARG A O 1
ATOM 1416 N N . ALA A 1 174 ? -7.572 -2.496 13.135 1.00 98.56 174 ALA A N 1
ATOM 1417 C CA . ALA A 1 174 ? -7.076 -3.095 14.368 1.00 98.56 174 ALA A CA 1
ATOM 1418 C C . ALA A 1 174 ? -7.351 -4.601 14.408 1.00 98.56 174 ALA A C 1
ATOM 1420 O O . ALA A 1 174 ? -6.460 -5.383 14.727 1.00 98.56 174 ALA A O 1
ATOM 1421 N N . GLY A 1 175 ? -8.558 -5.012 14.016 1.00 98.50 175 GLY A N 1
ATOM 1422 C CA . GLY A 1 175 ? -8.916 -6.419 13.918 1.00 98.50 175 GLY A CA 1
ATOM 1423 C C . GLY A 1 175 ? -7.995 -7.212 12.985 1.00 98.50 175 GLY A C 1
ATOM 1424 O O . GLY A 1 175 ? -7.444 -8.240 13.379 1.00 98.50 175 GLY A O 1
ATOM 1425 N N . ALA A 1 176 ? -7.762 -6.689 11.779 1.00 97.94 176 ALA A N 1
ATOM 1426 C CA . ALA A 1 176 ? -6.918 -7.320 10.770 1.00 97.94 176 ALA A CA 1
ATOM 1427 C C . ALA A 1 176 ? -5.453 -7.444 11.222 1.00 97.94 176 ALA A C 1
ATOM 1429 O O . ALA A 1 176 ? -4.840 -8.501 11.062 1.00 97.94 176 ALA A O 1
ATOM 1430 N N . VAL A 1 177 ? -4.883 -6.395 11.828 1.00 97.69 177 VAL A N 1
ATOM 1431 C CA . VAL A 1 177 ? -3.494 -6.438 12.316 1.00 97.69 177 VAL A CA 1
ATOM 1432 C C . VAL A 1 177 ? -3.335 -7.342 13.544 1.00 97.69 177 VAL A C 1
ATOM 1434 O O . VAL A 1 177 ? -2.331 -8.047 13.641 1.00 97.69 177 VAL A O 1
ATOM 1437 N N . LEU A 1 178 ? -4.319 -7.386 14.451 1.00 98.56 178 LEU A N 1
ATOM 1438 C CA . LEU A 1 178 ? -4.320 -8.301 15.599 1.00 98.56 178 LEU A CA 1
ATOM 1439 C C . LEU A 1 178 ? -4.382 -9.761 15.148 1.00 98.56 178 LEU A C 1
ATOM 1441 O O . LEU A 1 178 ? -3.614 -10.585 15.643 1.00 98.56 178 LEU A O 1
ATOM 1445 N N . GLU A 1 179 ? -5.232 -10.079 14.168 1.00 98.12 179 GLU A N 1
ATOM 1446 C CA . GLU A 1 179 ? -5.274 -11.422 13.590 1.00 98.12 179 GLU A CA 1
ATOM 1447 C C . GLU A 1 179 ? -3.944 -11.776 12.912 1.00 98.12 179 GLU A C 1
ATOM 1449 O O . GLU A 1 179 ? -3.387 -12.845 13.169 1.00 98.12 179 GLU A O 1
ATOM 1454 N N . ALA A 1 180 ? -3.391 -10.871 12.098 1.00 96.44 180 ALA A N 1
ATOM 1455 C CA . ALA A 1 180 ? -2.113 -11.091 11.426 1.00 96.44 180 ALA A CA 1
ATOM 1456 C C . ALA A 1 180 ? -0.949 -11.288 12.413 1.00 96.44 180 ALA A C 1
ATOM 1458 O O . ALA A 1 180 ? -0.072 -12.124 12.173 1.00 96.44 180 ALA A O 1
ATOM 1459 N N . TYR A 1 181 ? -0.935 -10.539 13.520 1.00 98.00 181 TYR A N 1
ATOM 1460 C CA . TYR A 1 181 ? 0.014 -10.722 14.617 1.00 98.00 181 TYR A CA 1
ATOM 1461 C C . TYR A 1 181 ? -0.178 -12.090 15.280 1.00 98.00 181 TYR A C 1
ATOM 1463 O O . TYR A 1 181 ? 0.766 -12.880 15.352 1.00 98.00 181 TYR A O 1
ATOM 1471 N N . GLY A 1 182 ? -1.405 -12.404 15.697 1.00 98.19 182 GLY A N 1
ATOM 1472 C CA . GLY A 1 182 ? -1.719 -13.636 16.410 1.00 98.19 182 GLY A CA 1
ATOM 1473 C C . GLY A 1 182 ? -1.405 -14.896 15.605 1.00 98.19 182 GLY A C 1
ATOM 1474 O O . GLY A 1 182 ? -0.786 -15.820 16.129 1.00 98.19 182 GLY A O 1
ATOM 1475 N N . LEU A 1 183 ? -1.719 -14.911 14.305 1.00 96.81 183 LEU A N 1
ATOM 1476 C CA . LEU A 1 183 ? -1.371 -16.020 13.409 1.00 96.81 183 LEU A CA 1
ATOM 1477 C C . LEU A 1 183 ? 0.144 -16.210 13.268 1.00 96.81 183 LEU A C 1
ATOM 1479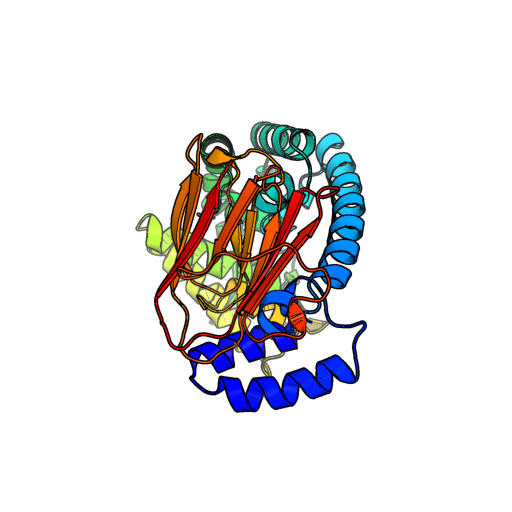 O O . LEU A 1 183 ? 0.613 -17.340 13.144 1.00 96.81 183 LEU A O 1
ATOM 1483 N N . ARG A 1 184 ? 0.917 -15.119 13.283 1.00 95.94 184 ARG A N 1
ATOM 1484 C CA . ARG A 1 184 ? 2.372 -15.164 13.097 1.00 95.94 184 ARG A CA 1
ATOM 1485 C C . ARG A 1 184 ? 3.115 -15.604 14.351 1.00 95.94 184 ARG A C 1
ATOM 1487 O O . ARG A 1 184 ? 4.097 -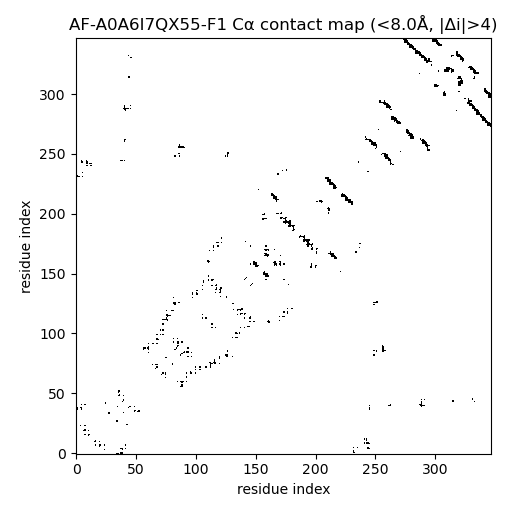16.332 14.246 1.00 95.94 184 ARG A O 1
ATOM 1494 N N . PHE A 1 185 ? 2.670 -15.140 15.514 1.00 96.25 185 PHE A N 1
ATOM 1495 C CA . PHE A 1 185 ? 3.369 -15.345 16.784 1.00 96.25 185 PHE A CA 1
ATOM 1496 C C . PHE A 1 185 ? 2.686 -16.367 17.704 1.00 96.25 185 PHE A C 1
ATOM 1498 O O . PHE A 1 185 ? 3.183 -16.628 18.795 1.00 96.25 185 PHE A O 1
ATOM 1505 N N . GLY A 1 186 ? 1.589 -16.988 17.258 1.00 97.12 186 GLY A N 1
ATOM 1506 C CA . GLY A 1 186 ? 0.880 -18.026 18.009 1.00 97.12 186 GLY A CA 1
ATOM 1507 C C . GLY A 1 186 ? 0.004 -17.493 19.147 1.00 97.12 186 GLY A C 1
ATOM 1508 O O . GLY A 1 186 ? -0.303 -18.240 20.075 1.00 97.12 186 GLY A O 1
ATOM 1509 N N . ASP A 1 187 ? -0.405 -16.225 19.088 1.00 98.12 187 ASP A N 1
ATOM 1510 C CA . ASP A 1 187 ? -1.290 -15.609 20.078 1.00 98.12 187 ASP A CA 1
ATOM 1511 C C . ASP A 1 187 ? -2.763 -15.792 19.678 1.00 98.12 187 ASP A C 1
ATOM 1513 O O . ASP A 1 187 ? -3.330 -15.049 18.873 1.00 98.12 187 ASP A O 1
ATOM 1517 N N . MET A 1 188 ? -3.397 -16.810 20.261 1.00 98.19 188 MET A N 1
ATOM 1518 C CA . MET A 1 188 ? -4.798 -17.145 19.992 1.00 98.19 188 MET A CA 1
ATOM 1519 C C . MET A 1 188 ? -5.794 -16.102 20.514 1.00 98.19 188 MET A C 1
ATOM 1521 O O . MET A 1 188 ? -6.901 -16.009 19.971 1.00 98.19 188 MET A O 1
ATOM 1525 N N . LEU A 1 189 ? -5.434 -15.323 21.540 1.00 97.81 189 LEU A N 1
ATOM 1526 C CA . LEU A 1 189 ? -6.286 -14.240 22.029 1.00 97.81 189 LEU A CA 1
ATOM 1527 C C . LEU A 1 189 ? -6.325 -13.121 20.990 1.00 97.81 189 LEU A C 1
ATOM 1529 O O . LEU A 1 189 ? -7.415 -12.709 20.593 1.00 97.81 189 LEU A O 1
ATOM 1533 N N . ALA A 1 190 ? -5.161 -12.716 20.475 1.00 98.44 190 ALA A N 1
ATOM 1534 C CA . ALA A 1 190 ? -5.062 -11.730 19.403 1.00 98.44 190 ALA A CA 1
ATOM 1535 C C . ALA A 1 190 ? -5.824 -12.170 18.139 1.00 98.44 190 ALA A C 1
ATOM 1537 O O . ALA A 1 190 ? 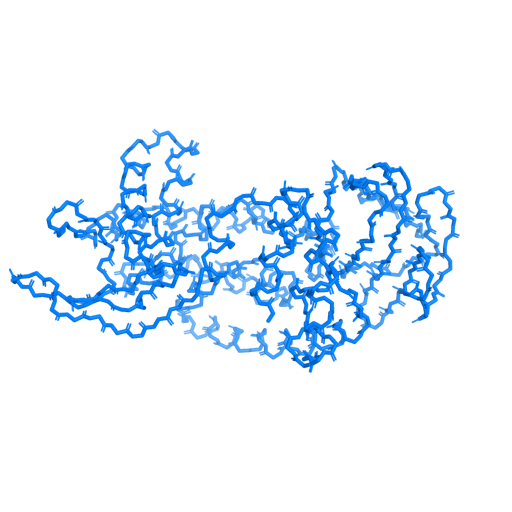-6.571 -11.372 17.573 1.00 98.44 190 ALA A O 1
ATOM 1538 N N . VAL A 1 191 ? -5.736 -13.451 17.746 1.00 98.62 191 VAL A N 1
ATOM 1539 C CA . VAL A 1 191 ? -6.547 -14.001 16.637 1.00 98.62 191 VAL A CA 1
ATOM 1540 C C . VAL A 1 191 ? -8.044 -13.864 16.912 1.00 98.62 191 VAL A C 1
ATOM 1542 O O . VAL A 1 191 ? -8.799 -13.439 16.039 1.00 98.62 191 VAL A O 1
ATOM 1545 N N . THR A 1 192 ? -8.489 -14.228 18.114 1.00 98.25 192 THR A N 1
ATOM 1546 C CA . THR A 1 192 ? -9.917 -14.239 18.462 1.00 98.25 192 THR A CA 1
ATOM 1547 C C . THR A 1 192 ? -10.491 -12.826 18.517 1.00 98.25 192 THR A C 1
ATOM 1549 O O . THR A 1 192 ? -11.508 -12.549 17.882 1.00 98.25 192 THR A O 1
ATOM 1552 N N . VAL A 1 193 ? -9.819 -11.917 19.229 1.00 98.31 193 VAL A N 1
ATOM 1553 C CA . VAL A 1 193 ? -10.204 -10.501 19.298 1.00 98.31 193 VAL A CA 1
ATOM 1554 C C . VAL A 1 193 ? -10.172 -9.886 17.903 1.00 98.31 193 VAL A C 1
ATOM 1556 O O . VAL A 1 193 ? -11.143 -9.251 17.494 1.00 98.31 193 VAL A O 1
ATOM 1559 N N . GLY A 1 194 ? -9.100 -10.137 17.146 1.00 98.38 194 GLY A N 1
ATOM 1560 C CA . GLY A 1 194 ? -8.923 -9.620 15.796 1.00 98.38 194 GLY A CA 1
ATOM 1561 C C . GLY A 1 194 ? -10.080 -9.983 14.866 1.00 98.38 194 GLY A C 1
ATOM 1562 O O . GLY A 1 194 ? -10.715 -9.106 14.277 1.00 98.38 194 GLY A O 1
ATOM 1563 N N . ARG A 1 195 ? -10.434 -11.272 14.820 1.00 98.19 195 ARG A N 1
ATOM 1564 C CA . ARG A 1 195 ? -11.571 -11.772 14.034 1.00 98.19 195 ARG A CA 1
ATOM 1565 C C . ARG A 1 195 ? -12.897 -11.165 14.459 1.00 98.19 195 ARG A C 1
ATOM 1567 O O . ARG A 1 195 ? -13.678 -10.780 13.596 1.00 98.19 195 ARG A O 1
ATOM 1574 N N . ASN A 1 196 ? -13.155 -11.062 15.761 1.00 98.44 196 ASN A N 1
ATOM 1575 C CA . ASN A 1 196 ? -14.408 -10.495 16.255 1.00 98.44 196 ASN A CA 1
ATOM 1576 C C . ASN A 1 196 ? -14.557 -9.017 15.873 1.00 98.44 196 ASN A C 1
ATOM 1578 O O . ASN A 1 196 ? -15.646 -8.618 15.468 1.00 98.44 196 ASN A O 1
ATOM 1582 N N . LEU A 1 197 ? -13.477 -8.229 15.918 1.00 98.62 197 LEU A N 1
ATOM 1583 C CA . LEU A 1 197 ? -13.486 -6.835 15.461 1.00 98.62 197 LEU A CA 1
ATOM 1584 C C . LEU A 1 197 ? -13.781 -6.723 13.958 1.00 98.62 197 LEU A C 1
ATOM 1586 O O . LEU A 1 197 ? -14.597 -5.895 13.549 1.00 98.62 197 LEU A O 1
ATOM 1590 N N . VAL A 1 198 ? -13.152 -7.571 13.132 1.00 98.38 198 VAL A N 1
ATOM 1591 C CA . VAL A 1 198 ? -13.400 -7.598 11.680 1.00 98.38 198 VAL A CA 1
ATOM 1592 C C . VAL A 1 198 ? -14.843 -8.008 11.386 1.00 98.38 198 VAL A C 1
ATOM 1594 O O . VAL A 1 198 ? -15.541 -7.298 10.667 1.00 98.38 198 VAL A O 1
ATOM 1597 N N . LEU A 1 199 ? -15.314 -9.122 11.953 1.00 98.06 199 LEU A N 1
ATOM 1598 C CA . LEU A 1 199 ? -16.663 -9.640 11.712 1.00 98.06 199 LEU A CA 1
ATOM 1599 C C . LEU A 1 199 ? -17.744 -8.665 12.186 1.00 98.06 199 LEU A C 1
ATOM 1601 O O . LEU A 1 199 ? -18.715 -8.446 11.465 1.00 98.06 199 LEU A O 1
ATOM 1605 N N . SER A 1 200 ? -17.556 -8.036 13.349 1.00 97.75 200 SER A N 1
ATOM 1606 C CA . SER A 1 200 ? -18.499 -7.043 13.873 1.00 97.75 200 SER A CA 1
ATOM 1607 C C . SER A 1 200 ? -18.556 -5.808 12.984 1.00 97.75 200 SER A C 1
ATOM 1609 O O . SER A 1 200 ? -19.645 -5.368 12.628 1.00 97.75 200 SER A O 1
ATOM 1611 N N . GLY A 1 201 ? -17.400 -5.299 12.544 1.00 97.06 201 GLY A N 1
ATOM 1612 C CA . GLY A 1 201 ? -17.341 -4.202 11.582 1.00 97.06 201 GLY A CA 1
ATOM 1613 C C . GLY A 1 201 ? -18.049 -4.545 10.271 1.00 97.06 201 GLY A C 1
ATOM 1614 O O . GLY A 1 201 ? -18.910 -3.793 9.830 1.00 97.06 201 GLY A O 1
ATOM 1615 N N . LEU A 1 202 ? -17.753 -5.706 9.680 1.00 97.06 202 LEU A N 1
ATOM 1616 C CA . LEU A 1 202 ? -18.366 -6.146 8.421 1.00 97.06 202 LEU A CA 1
ATOM 1617 C C . LEU A 1 202 ? -19.867 -6.440 8.538 1.00 97.06 202 LEU A C 1
ATOM 1619 O O . LEU A 1 202 ? -20.582 -6.308 7.548 1.00 97.06 202 LEU A O 1
ATOM 1623 N N . SER A 1 203 ? -20.362 -6.804 9.724 1.00 96.31 203 SER A N 1
ATOM 1624 C CA . SER A 1 203 ? -21.795 -7.039 9.953 1.00 96.31 203 SER A CA 1
ATOM 1625 C C . SER A 1 203 ? -22.655 -5.781 9.780 1.00 96.31 203 SER A C 1
ATOM 1627 O O . SER A 1 203 ? -23.858 -5.890 9.556 1.00 96.31 203 SER A O 1
ATOM 1629 N N . LEU A 1 204 ? -22.037 -4.595 9.830 1.00 95.75 204 LEU A N 1
ATOM 1630 C CA . LEU A 1 204 ? -22.695 -3.304 9.617 1.00 95.75 204 LEU A CA 1
ATOM 1631 C C . LEU A 1 204 ? -22.896 -2.968 8.135 1.00 95.75 204 LEU A C 1
ATOM 1633 O O . LEU A 1 204 ? -23.479 -1.929 7.826 1.00 95.75 204 LEU A O 1
ATOM 1637 N N . ALA A 1 205 ? -22.363 -3.787 7.225 1.00 96.88 205 ALA A N 1
ATOM 1638 C CA . ALA A 1 205 ? -22.401 -3.499 5.804 1.00 96.88 205 ALA A CA 1
ATOM 1639 C C . ALA A 1 205 ? -23.833 -3.543 5.256 1.00 96.88 205 ALA A C 1
ATOM 1641 O O . ALA A 1 205 ? -24.621 -4.436 5.578 1.00 96.88 205 ALA A O 1
ATOM 1642 N N . ASP A 1 206 ? -24.152 -2.606 4.368 1.00 96.19 206 ASP A N 1
ATOM 1643 C CA . ASP A 1 206 ? -25.396 -2.649 3.609 1.00 96.19 206 ASP A CA 1
ATOM 1644 C C . ASP A 1 206 ? -25.352 -3.704 2.482 1.00 96.19 206 ASP A C 1
ATOM 1646 O O . ASP A 1 206 ? -24.373 -4.424 2.272 1.00 96.19 206 ASP A O 1
ATOM 1650 N N . ASN A 1 207 ? -26.425 -3.786 1.693 1.00 94.81 207 ASN A N 1
ATOM 1651 C CA . ASN A 1 207 ? -26.521 -4.730 0.574 1.00 94.81 207 ASN A CA 1
ATOM 1652 C C . ASN A 1 207 ? -25.546 -4.456 -0.591 1.00 94.81 207 ASN A C 1
ATOM 1654 O O . ASN A 1 207 ? -25.477 -5.258 -1.524 1.00 94.81 207 ASN A O 1
ATOM 1658 N N . ARG A 1 208 ? -24.824 -3.333 -0.567 1.00 92.75 208 ARG A N 1
ATOM 1659 C CA . ARG A 1 208 ? -23.789 -2.945 -1.533 1.00 92.75 208 ARG A CA 1
ATOM 1660 C C . ARG A 1 208 ? -22.385 -2.994 -0.925 1.00 92.75 208 ARG A C 1
ATOM 1662 O O . ARG A 1 208 ? -21.425 -2.711 -1.639 1.00 92.75 208 ARG A O 1
ATOM 1669 N N . GLY A 1 209 ? -22.255 -3.377 0.344 1.00 93.69 209 GLY A N 1
ATOM 1670 C CA . GLY A 1 209 ? -20.980 -3.447 1.050 1.00 93.69 209 GLY A CA 1
ATOM 1671 C C . GLY A 1 209 ? -20.494 -2.111 1.615 1.00 93.69 209 GLY A C 1
ATOM 1672 O O . GLY A 1 209 ? -19.338 -2.035 2.024 1.00 93.69 209 GLY A O 1
ATOM 1673 N N . PHE A 1 210 ? -21.326 -1.064 1.626 1.00 97.12 210 PHE A N 1
ATOM 1674 C CA . PHE A 1 210 ? -20.980 0.202 2.275 1.00 97.12 210 PHE A CA 1
ATOM 1675 C C . 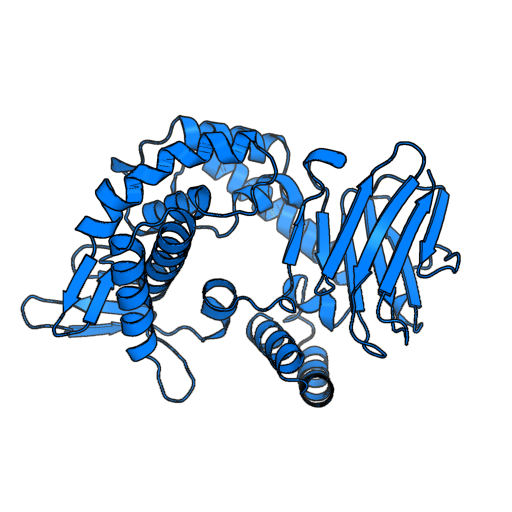PHE A 1 210 ? -21.118 0.070 3.786 1.00 97.12 210 PHE A C 1
ATOM 1677 O O . PHE A 1 210 ? -22.041 -0.574 4.281 1.00 97.12 210 PHE A O 1
ATOM 1684 N N . LEU A 1 211 ? -20.204 0.712 4.507 1.00 97.69 211 LEU A N 1
ATOM 1685 C CA . LEU A 1 211 ? -20.122 0.676 5.964 1.00 97.69 211 LEU A CA 1
ATOM 1686 C C . LEU A 1 211 ? -20.299 2.083 6.541 1.00 97.69 211 LEU A C 1
ATOM 1688 O O . LEU A 1 211 ? -19.830 3.041 5.918 1.00 97.69 211 LEU A O 1
ATOM 1692 N N . PRO A 1 212 ? -20.931 2.237 7.720 1.00 97.38 212 PRO A N 1
ATOM 1693 C CA . PRO A 1 212 ? -20.943 3.513 8.427 1.00 97.38 212 PRO A CA 1
ATOM 1694 C C . PRO A 1 212 ? -19.518 3.903 8.830 1.00 97.38 212 PRO A C 1
ATOM 1696 O O . PRO A 1 212 ? -18.700 3.039 9.141 1.00 97.38 212 PRO A O 1
ATOM 1699 N N . GLN A 1 213 ? -19.206 5.200 8.831 1.00 97.81 213 GLN A N 1
ATOM 1700 C CA . GLN A 1 213 ? -17.867 5.665 9.207 1.00 97.81 213 GLN A CA 1
ATOM 1701 C C . GLN A 1 213 ? -17.698 5.707 10.727 1.00 97.81 213 GLN A C 1
ATOM 1703 O O . GLN A 1 213 ? -16.710 5.197 11.257 1.00 97.81 213 GLN A O 1
ATOM 1708 N N . LEU A 1 214 ? -18.674 6.304 11.412 1.00 97.88 214 LEU A N 1
ATOM 1709 C CA . LEU A 1 214 ? -18.687 6.478 12.857 1.00 97.88 214 LEU A CA 1
ATOM 1710 C C . LEU A 1 214 ? -19.923 5.827 13.468 1.00 97.88 214 LEU A C 1
ATOM 1712 O O . LEU A 1 214 ? -21.025 5.904 12.918 1.00 97.88 214 LEU A O 1
ATOM 1716 N N . LEU A 1 215 ? -19.734 5.256 14.648 1.00 96.44 215 LEU A N 1
ATOM 1717 C CA . LEU A 1 215 ? -20.796 4.797 15.529 1.00 96.44 215 LEU A CA 1
ATOM 1718 C C . LEU A 1 215 ? -20.667 5.523 16.865 1.00 96.44 215 LEU A C 1
ATOM 1720 O O . LEU A 1 215 ? -19.561 5.669 17.390 1.00 96.44 215 LEU A O 1
ATOM 1724 N N . PHE A 1 216 ? -21.802 5.925 17.423 1.00 94.81 216 PHE A N 1
ATOM 1725 C CA . PHE A 1 216 ? -21.886 6.534 18.744 1.00 94.81 216 PHE A CA 1
ATOM 1726 C C . PHE A 1 216 ? -22.701 5.643 19.667 1.00 94.81 216 PHE A C 1
ATOM 1728 O O . PHE A 1 216 ? -23.783 5.181 19.291 1.00 94.81 216 PHE A O 1
ATOM 1735 N N . PHE A 1 217 ? -22.181 5.429 20.870 1.00 86.31 217 PHE A N 1
ATOM 1736 C CA . PHE A 1 217 ? -22.793 4.568 21.870 1.00 86.31 217 PHE A CA 1
ATOM 1737 C C . PHE A 1 217 ? -23.007 5.312 23.186 1.00 86.31 217 PHE A C 1
ATOM 1739 O O . PHE A 1 217 ? -22.168 6.112 23.607 1.00 86.31 217 PHE A O 1
ATOM 1746 N N . SER A 1 218 ? -24.105 4.973 23.854 1.00 81.50 218 SER A N 1
ATOM 1747 C CA . SER A 1 218 ? -24.370 5.302 25.252 1.00 81.50 218 SER A CA 1
ATOM 1748 C C . SER A 1 218 ? -24.499 4.028 26.086 1.00 81.50 218 SER A C 1
ATOM 1750 O O . SER A 1 218 ? -24.450 2.908 25.570 1.00 81.50 218 SER A O 1
ATOM 1752 N N . ASP A 1 219 ? -24.747 4.191 27.386 1.00 74.00 219 ASP A N 1
ATOM 1753 C CA . ASP A 1 219 ? -25.076 3.089 28.297 1.00 74.00 219 ASP A CA 1
ATOM 1754 C C . ASP A 1 219 ? -26.320 2.284 27.854 1.00 74.00 219 ASP A C 1
ATOM 1756 O O . ASP A 1 219 ? -26.563 1.195 28.372 1.00 74.00 219 ASP A O 1
ATOM 1760 N N . GLN A 1 220 ? -27.124 2.807 26.916 1.00 72.31 220 GLN A N 1
ATOM 1761 C CA . GLN A 1 220 ? -28.333 2.160 26.391 1.00 72.31 220 GLN A CA 1
ATOM 1762 C C . GLN A 1 220 ? -28.115 1.415 25.064 1.00 72.31 220 GLN A C 1
ATOM 1764 O O . GLN A 1 220 ? -29.047 0.771 24.582 1.00 72.31 220 GLN A O 1
ATOM 1769 N N . GLY A 1 221 ? -26.910 1.466 24.489 1.00 76.69 221 GLY A N 1
ATOM 1770 C CA . GLY A 1 221 ? -26.572 0.811 23.225 1.00 76.69 221 GLY A CA 1
ATOM 1771 C C . GLY A 1 221 ? -26.137 1.794 22.138 1.00 76.69 221 GLY A C 1
ATOM 1772 O O . GLY A 1 221 ? -25.614 2.870 22.423 1.00 76.69 221 GLY A O 1
ATOM 1773 N N . MET A 1 222 ? -26.292 1.388 20.876 1.00 84.69 222 MET A N 1
ATOM 1774 C CA . MET A 1 222 ? -25.935 2.217 19.722 1.00 84.69 222 MET A CA 1
ATOM 1775 C C . MET A 1 222 ? -26.985 3.310 19.512 1.00 84.69 222 MET A C 1
ATOM 1777 O O . MET A 1 222 ? -28.126 3.018 19.158 1.00 84.69 222 MET A O 1
ATOM 1781 N N . ASP A 1 223 ? -26.582 4.568 19.667 1.00 86.69 223 ASP A N 1
ATOM 1782 C CA . ASP A 1 223 ? -27.490 5.711 19.561 1.00 86.69 223 ASP A CA 1
ATOM 1783 C C . ASP A 1 223 ? -27.605 6.218 18.120 1.00 86.69 223 ASP A C 1
ATOM 1785 O O . ASP A 1 223 ? -28.676 6.630 17.666 1.00 86.69 223 ASP A O 1
ATOM 1789 N N . ARG A 1 224 ? -26.471 6.259 17.407 1.00 90.88 224 ARG A N 1
ATOM 1790 C CA . ARG A 1 224 ? -26.347 6.959 16.123 1.00 90.88 224 ARG A CA 1
ATOM 1791 C C . ARG A 1 224 ? -25.220 6.387 15.268 1.00 90.88 224 ARG A C 1
ATOM 1793 O O . ARG A 1 224 ? -24.177 5.991 15.782 1.00 90.88 224 ARG A O 1
ATOM 1800 N N . GLN A 1 225 ? -25.415 6.443 13.953 1.00 94.50 225 GLN A N 1
ATOM 1801 C CA . GLN A 1 225 ? -24.394 6.180 12.939 1.00 94.50 225 GLN A CA 1
ATOM 1802 C C . GLN A 1 225 ? -24.193 7.430 12.076 1.00 94.50 225 GLN A C 1
ATOM 1804 O O . GLN A 1 225 ? -25.166 8.124 11.770 1.00 94.50 225 GLN A O 1
ATOM 1809 N N . GLU A 1 226 ? -22.955 7.719 11.676 1.00 96.06 226 GLU A N 1
ATOM 1810 C CA . GLU A 1 226 ? -22.633 8.860 10.811 1.00 96.06 226 GLU A CA 1
ATOM 1811 C C . GLU A 1 226 ? -21.641 8.494 9.708 1.00 96.06 226 GLU A C 1
ATOM 1813 O O . GLU A 1 226 ? -20.736 7.678 9.890 1.00 96.06 226 GLU A O 1
ATOM 1818 N N . GLY A 1 227 ? -21.802 9.154 8.558 1.00 96.88 227 GLY A N 1
ATOM 1819 C CA . GLY A 1 227 ? -20.953 8.960 7.388 1.00 96.88 227 GLY A CA 1
ATOM 1820 C C . GLY A 1 227 ? -21.072 7.566 6.772 1.00 96.88 227 GLY A C 1
ATOM 1821 O O . GLY A 1 227 ? -21.778 6.687 7.262 1.00 96.88 227 GLY A O 1
ATOM 1822 N N . SER A 1 228 ? -20.366 7.367 5.665 1.00 96.81 228 SER A N 1
ATOM 1823 C CA . SER A 1 228 ? -20.263 6.066 5.009 1.00 96.81 228 SER A CA 1
ATOM 1824 C C . SER A 1 228 ? -18.985 5.983 4.190 1.00 96.81 228 SER A C 1
ATOM 1826 O O . SER A 1 228 ? -18.602 6.977 3.571 1.00 96.81 228 SER A O 1
ATOM 1828 N N . PHE A 1 229 ? -18.383 4.803 4.106 1.00 97.00 229 PHE A N 1
ATOM 1829 C CA . PHE A 1 229 ? -17.284 4.525 3.184 1.00 97.00 229 PHE A CA 1
ATOM 1830 C C . PHE A 1 229 ? -17.528 3.224 2.412 1.00 97.00 229 PHE A C 1
ATOM 1832 O O . PHE A 1 229 ? -18.265 2.342 2.860 1.00 97.00 229 PHE A O 1
ATOM 1839 N N . GLY A 1 230 ? -16.944 3.141 1.217 1.00 95.50 230 GLY A N 1
ATOM 1840 C CA . GLY A 1 230 ? -17.099 2.000 0.321 1.00 95.50 230 GLY A CA 1
ATOM 1841 C C . GLY A 1 230 ? -16.144 0.840 0.640 1.00 95.50 230 GLY A C 1
ATOM 1842 O O . GLY A 1 230 ? -15.110 1.033 1.291 1.00 95.50 230 GLY A O 1
ATOM 1843 N N . PRO A 1 231 ? -16.455 -0.380 0.170 1.00 94.44 231 PRO A N 1
ATOM 1844 C CA . PRO A 1 231 ? -15.656 -1.578 0.438 1.00 94.44 231 PRO A CA 1
ATOM 1845 C C . PRO A 1 231 ? -14.225 -1.508 -0.123 1.00 94.44 231 PRO A C 1
ATOM 1847 O O . PRO A 1 231 ? -13.324 -2.168 0.397 1.00 94.44 231 PRO A O 1
ATOM 1850 N N . GLU A 1 232 ? -13.981 -0.690 -1.149 1.00 94.12 232 GLU A N 1
ATOM 1851 C CA . GLU A 1 232 ? -12.662 -0.450 -1.740 1.00 94.12 232 GLU A CA 1
ATOM 1852 C C . GLU A 1 232 ? -11.625 0.053 -0.727 1.00 94.12 232 GLU A C 1
ATOM 1854 O O . GLU A 1 232 ? -10.446 -0.272 -0.854 1.00 94.12 232 GLU A O 1
ATOM 1859 N N . VAL A 1 233 ? -12.065 0.762 0.318 1.00 93.94 233 VAL A N 1
ATOM 1860 C CA . VAL A 1 233 ? -11.198 1.282 1.386 1.00 93.94 233 VAL A CA 1
ATOM 1861 C C . VAL A 1 233 ? -10.618 0.143 2.235 1.00 93.94 233 VAL A C 1
ATOM 1863 O O . VAL A 1 233 ? -9.478 0.218 2.701 1.00 93.94 233 VAL A O 1
ATOM 1866 N N . LEU A 1 234 ? -11.387 -0.935 2.427 1.00 93.81 234 LEU A N 1
ATOM 1867 C CA . LEU A 1 234 ? -10.985 -2.105 3.217 1.00 93.81 234 LEU A CA 1
ATOM 1868 C C . LEU A 1 234 ? -10.377 -3.220 2.376 1.00 93.81 234 LEU A C 1
ATOM 1870 O O . LEU A 1 234 ? -9.721 -4.101 2.929 1.00 93.81 234 LEU A O 1
ATOM 1874 N N . TYR A 1 235 ? -10.561 -3.196 1.058 1.00 93.75 235 TYR A N 1
ATOM 1875 C CA . TYR A 1 235 ? -10.013 -4.211 0.164 1.00 93.75 235 TYR A CA 1
ATOM 1876 C C . TYR A 1 235 ? -8.506 -4.457 0.384 1.00 93.75 235 TYR A C 1
ATOM 1878 O O . TYR A 1 235 ? -8.136 -5.600 0.653 1.00 93.75 235 TYR A O 1
ATOM 1886 N N . PRO A 1 236 ? -7.626 -3.434 0.402 1.00 90.81 236 PRO A N 1
ATOM 1887 C CA . PRO A 1 236 ? -6.203 -3.625 0.702 1.00 90.81 236 PRO A CA 1
ATOM 1888 C C . PRO A 1 236 ? -5.890 -3.920 2.180 1.00 90.81 236 PRO A C 1
ATOM 1890 O O . PRO A 1 236 ? -4.720 -4.030 2.533 1.00 90.81 236 PRO A O 1
ATOM 1893 N N . VAL A 1 237 ? -6.880 -3.933 3.076 1.00 90.88 237 VAL A N 1
ATOM 1894 C CA . VAL A 1 237 ? -6.713 -4.313 4.493 1.00 90.88 237 VAL A CA 1
ATOM 1895 C C . VAL A 1 237 ? -7.038 -5.794 4.687 1.00 90.88 237 VAL A C 1
ATOM 1897 O O . VAL A 1 237 ? -6.328 -6.490 5.403 1.00 90.88 237 VAL A O 1
ATOM 1900 N N . LEU A 1 238 ? -8.117 -6.263 4.056 1.00 91.19 238 LEU A N 1
ATOM 1901 C CA . LEU A 1 238 ? -8.692 -7.587 4.298 1.00 91.19 238 LEU A CA 1
ATOM 1902 C C . LEU A 1 238 ? -8.335 -8.617 3.225 1.00 91.19 238 LEU A C 1
ATOM 1904 O O . LEU A 1 238 ? -8.329 -9.814 3.504 1.00 91.19 238 LEU A O 1
ATOM 1908 N N . SER A 1 239 ? -8.079 -8.181 1.989 1.00 86.44 239 SER A N 1
ATOM 1909 C CA . SER A 1 239 ? -7.756 -9.104 0.903 1.00 86.44 239 SER A CA 1
ATOM 1910 C C . SER A 1 239 ? -6.258 -9.390 0.857 1.00 86.44 239 SER A C 1
ATOM 1912 O O . SER A 1 239 ? -5.427 -8.486 0.894 1.00 86.44 239 SER A O 1
ATOM 1914 N N . ASN A 1 240 ? -5.919 -10.668 0.709 1.00 85.50 240 ASN A N 1
ATOM 1915 C CA . ASN A 1 240 ? -4.587 -11.103 0.309 1.00 85.50 240 ASN A CA 1
ATOM 1916 C C . ASN A 1 240 ? -4.596 -11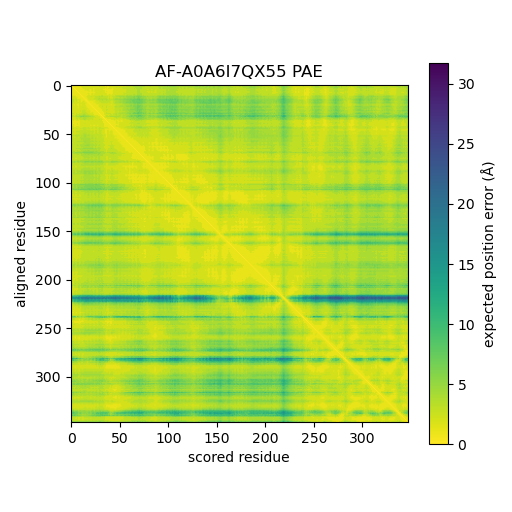.429 -1.193 1.00 85.50 240 ASN A C 1
ATOM 1918 O O . ASN A 1 240 ? -4.396 -12.577 -1.593 1.00 85.50 240 ASN A O 1
ATOM 1922 N N . ASN A 1 241 ? -4.955 -10.443 -2.023 1.00 91.31 241 ASN A N 1
ATOM 1923 C CA . ASN A 1 241 ? -5.007 -10.631 -3.469 1.00 91.31 241 ASN A CA 1
ATOM 1924 C C . ASN A 1 241 ? -3.639 -10.307 -4.101 1.00 91.31 241 ASN A C 1
ATOM 1926 O O . ASN A 1 241 ? -3.273 -9.131 -4.164 1.00 91.31 241 ASN A O 1
ATOM 1930 N N . PRO A 1 242 ? -2.910 -11.302 -4.648 1.00 89.06 242 PRO A N 1
ATOM 1931 C CA . PRO A 1 242 ? -1.610 -11.077 -5.283 1.00 89.06 242 PRO A CA 1
ATOM 1932 C C . PRO A 1 242 ? -1.701 -10.254 -6.575 1.00 89.06 242 PRO A C 1
ATOM 1934 O O . PRO A 1 242 ? -0.675 -9.870 -7.124 1.00 89.06 242 PRO A O 1
ATOM 1937 N N . TRP A 1 243 ? -2.903 -9.978 -7.080 1.00 91.88 243 TRP A N 1
ATOM 1938 C CA . TRP A 1 243 ? -3.132 -9.137 -8.253 1.00 91.88 243 TRP A CA 1
ATOM 1939 C C . TRP A 1 243 ? -3.504 -7.701 -7.895 1.00 91.88 243 TRP A C 1
ATOM 1941 O O . TRP A 1 243 ? -3.721 -6.899 -8.799 1.00 91.88 243 TRP A O 1
ATOM 1951 N N . TYR A 1 244 ? -3.588 -7.352 -6.608 1.00 95.06 244 TYR A N 1
ATOM 1952 C CA . TYR A 1 244 ? -3.695 -5.953 -6.218 1.00 95.06 244 TYR A CA 1
ATOM 1953 C C . TYR A 1 244 ? -2.328 -5.262 -6.391 1.00 95.06 244 TYR A C 1
ATOM 1955 O O . TYR A 1 244 ? -1.297 -5.868 -6.076 1.00 95.06 244 TYR A O 1
ATOM 1963 N N . PRO A 1 245 ? -2.286 -4.022 -6.912 1.00 95.25 245 PRO A N 1
ATOM 1964 C CA . PRO A 1 245 ? -1.046 -3.282 -7.094 1.00 95.25 245 PRO A CA 1
ATOM 1965 C C . PRO A 1 245 ? -0.245 -3.183 -5.803 1.00 95.25 245 PRO A C 1
ATOM 1967 O O . PRO A 1 245 ? -0.771 -2.788 -4.760 1.00 95.25 245 PRO A O 1
ATOM 1970 N N . ARG A 1 246 ? 1.035 -3.539 -5.890 1.00 93.75 246 ARG A N 1
ATOM 1971 C CA . ARG A 1 246 ? 1.945 -3.549 -4.750 1.00 93.75 246 ARG A CA 1
ATOM 1972 C C . ARG A 1 246 ? 3.291 -2.960 -5.105 1.00 93.75 246 ARG A C 1
ATOM 1974 O O . ARG A 1 246 ? 3.715 -2.953 -6.264 1.00 93.75 246 ARG A O 1
ATOM 1981 N N . MET A 1 247 ? 3.955 -2.497 -4.057 1.00 93.88 247 MET A N 1
ATOM 1982 C CA . MET A 1 247 ? 5.318 -2.018 -4.111 1.00 93.88 247 MET A CA 1
ATOM 1983 C C . MET A 1 247 ? 6.258 -3.128 -3.650 1.00 93.88 247 MET A C 1
ATOM 1985 O O . MET A 1 247 ? 6.080 -3.683 -2.571 1.00 93.88 247 MET A O 1
ATOM 1989 N N . ILE A 1 248 ? 7.261 -3.440 -4.461 1.00 94.75 248 ILE A N 1
ATOM 1990 C CA . ILE A 1 248 ? 8.362 -4.327 -4.093 1.00 94.75 248 ILE A CA 1
ATOM 1991 C C . ILE A 1 248 ? 9.565 -3.432 -3.822 1.00 94.75 248 ILE A C 1
ATOM 1993 O O . ILE A 1 248 ? 10.021 -2.721 -4.719 1.00 94.75 248 ILE A O 1
ATOM 1997 N N . SER A 1 249 ? 10.027 -3.428 -2.574 1.00 95.19 249 SER A N 1
ATOM 1998 C CA . SER A 1 249 ? 11.186 -2.642 -2.148 1.00 95.19 249 SER A CA 1
ATOM 1999 C C . SER A 1 249 ? 12.456 -3.151 -2.828 1.00 95.19 249 SER A C 1
ATOM 2001 O O . SER A 1 249 ? 12.703 -4.354 -2.835 1.00 95.19 249 SER A O 1
ATOM 2003 N N . LEU A 1 250 ? 13.267 -2.229 -3.350 1.00 96.19 250 LEU A N 1
ATOM 2004 C CA . LEU A 1 250 ? 14.656 -2.472 -3.755 1.00 96.19 250 LEU A CA 1
ATOM 2005 C C . LEU A 1 250 ? 15.629 -1.692 -2.852 1.00 96.19 250 LEU A C 1
ATOM 2007 O O . LEU A 1 250 ? 16.768 -1.443 -3.234 1.00 96.19 250 LEU A O 1
ATOM 2011 N N . TYR A 1 251 ? 15.166 -1.251 -1.676 1.00 95.12 251 TYR A N 1
ATOM 2012 C CA . TYR A 1 251 ? 15.895 -0.329 -0.804 1.00 95.12 251 TYR A CA 1
ATOM 2013 C C . TYR A 1 251 ? 17.242 -0.882 -0.334 1.00 95.12 251 TYR A C 1
ATOM 2015 O O . TYR A 1 251 ? 18.242 -0.174 -0.407 1.00 95.12 251 TYR A O 1
ATOM 2023 N N . ASP A 1 252 ? 17.291 -2.135 0.117 1.00 92.06 252 ASP A N 1
ATOM 2024 C CA . ASP A 1 252 ? 18.537 -2.726 0.619 1.00 92.06 252 ASP A CA 1
ATOM 2025 C C . ASP A 1 252 ? 19.589 -2.913 -0.494 1.00 92.06 252 ASP A C 1
ATOM 2027 O O . ASP A 1 252 ? 20.787 -2.888 -0.214 1.00 92.06 252 ASP A O 1
ATOM 2031 N N . ASP A 1 253 ? 19.154 -3.041 -1.753 1.00 93.31 253 ASP A N 1
ATOM 2032 C CA . ASP A 1 253 ? 20.036 -3.266 -2.902 1.00 93.31 253 ASP A CA 1
ATOM 2033 C C . ASP A 1 253 ? 20.462 -1.966 -3.608 1.00 93.31 253 ASP A C 1
ATOM 2035 O O . ASP A 1 253 ? 21.610 -1.830 -4.035 1.00 93.31 253 ASP A O 1
ATOM 2039 N N . LEU A 1 254 ? 19.536 -1.014 -3.767 1.00 94.94 254 LEU A N 1
ATOM 2040 C CA . LEU A 1 254 ? 19.704 0.193 -4.592 1.00 94.94 254 LEU A CA 1
ATOM 2041 C C . LEU A 1 254 ? 19.525 1.507 -3.814 1.00 94.94 254 LEU A C 1
ATOM 2043 O O . LEU A 1 254 ? 19.812 2.581 -4.338 1.00 94.94 254 LEU A O 1
ATOM 2047 N N . GLY A 1 255 ? 19.099 1.445 -2.553 1.00 93.62 255 GLY A N 1
ATOM 2048 C CA . GLY A 1 255 ? 18.906 2.606 -1.687 1.00 93.62 255 GLY A CA 1
ATOM 2049 C C . GLY A 1 255 ? 17.544 3.288 -1.833 1.00 93.62 255 GLY A C 1
ATOM 2050 O O . GLY A 1 255 ? 16.620 2.798 -2.489 1.00 93.62 255 GLY A O 1
ATOM 2051 N N . ALA A 1 256 ? 17.416 4.444 -1.176 1.00 93.81 256 ALA A N 1
ATOM 2052 C CA . ALA A 1 256 ? 16.183 5.228 -1.126 1.00 93.81 256 ALA A CA 1
ATOM 2053 C C . ALA A 1 256 ? 15.636 5.565 -2.520 1.00 93.81 256 ALA A C 1
ATOM 2055 O O . ALA A 1 256 ? 16.391 5.879 -3.437 1.00 93.81 256 ALA A O 1
ATOM 2056 N N . GLY A 1 257 ? 14.310 5.544 -2.662 1.00 95.31 257 GLY A N 1
ATOM 2057 C CA . GLY A 1 257 ? 13.643 5.807 -3.942 1.00 95.31 257 GLY A CA 1
ATOM 2058 C C . GLY A 1 257 ? 13.532 4.596 -4.876 1.00 95.31 257 GLY A C 1
ATOM 2059 O O . GLY A 1 257 ? 12.927 4.714 -5.941 1.00 95.31 257 GLY A O 1
ATOM 2060 N N . SER A 1 258 ? 14.095 3.442 -4.497 1.00 97.00 258 SER A N 1
ATOM 2061 C CA . SER A 1 258 ? 14.191 2.278 -5.382 1.00 97.00 258 SER A CA 1
ATOM 2062 C C . SER A 1 258 ? 13.087 1.255 -5.134 1.00 97.00 258 SER A C 1
ATOM 2064 O O . SER A 1 258 ? 13.041 0.618 -4.080 1.00 97.00 258 SER A O 1
ATOM 2066 N N . PHE A 1 259 ? 12.195 1.062 -6.107 1.00 97.44 259 PHE A N 1
ATOM 2067 C CA . PHE A 1 259 ? 11.082 0.116 -5.987 1.00 97.44 259 PHE A CA 1
ATOM 2068 C C . PHE A 1 259 ? 10.532 -0.354 -7.335 1.00 97.44 259 PHE A C 1
ATOM 2070 O O . PHE A 1 259 ? 10.746 0.267 -8.375 1.00 97.44 259 PHE A O 1
ATOM 2077 N N . ILE A 1 260 ? 9.740 -1.427 -7.291 1.00 97.94 260 ILE A N 1
ATOM 2078 C CA . ILE A 1 260 ? 8.912 -1.909 -8.402 1.00 97.94 260 ILE A CA 1
ATOM 2079 C C . ILE A 1 260 ? 7.439 -1.742 -8.029 1.00 97.94 260 ILE A C 1
ATOM 2081 O O . ILE A 1 260 ? 7.006 -2.215 -6.982 1.00 97.94 260 ILE A O 1
ATOM 2085 N N . TRP A 1 261 ? 6.655 -1.105 -8.891 1.00 97.75 261 TRP A N 1
ATOM 2086 C CA . TRP A 1 261 ? 5.204 -0.993 -8.791 1.00 97.75 261 TRP A CA 1
ATOM 2087 C C . TRP A 1 261 ? 4.539 -1.848 -9.864 1.00 97.75 261 TRP A C 1
ATOM 2089 O O . TRP A 1 261 ? 4.752 -1.648 -11.065 1.00 97.75 261 TRP A O 1
ATOM 2099 N N . THR A 1 262 ? 3.776 -2.847 -9.426 1.00 96.00 262 THR A N 1
ATOM 2100 C CA . THR A 1 262 ? 3.322 -3.931 -10.300 1.00 96.00 262 THR A CA 1
ATOM 2101 C C . THR A 1 262 ? 2.145 -4.700 -9.699 1.00 96.00 262 THR A C 1
ATOM 2103 O O . THR A 1 262 ? 1.866 -4.623 -8.504 1.00 96.00 262 THR A O 1
ATOM 2106 N N . ILE A 1 263 ? 1.487 -5.489 -10.546 1.00 94.06 263 ILE A N 1
ATOM 2107 C CA . ILE A 1 263 ? 0.594 -6.593 -10.152 1.00 94.06 263 ILE A CA 1
ATOM 2108 C C . ILE A 1 263 ? 1.211 -7.969 -10.448 1.00 94.06 263 ILE A C 1
ATOM 2110 O O . ILE A 1 263 ? 0.695 -8.984 -9.993 1.00 94.06 263 ILE A O 1
ATOM 2114 N N . ALA A 1 264 ? 2.282 -8.014 -11.247 1.00 92.69 264 ALA A N 1
ATOM 2115 C CA . ALA A 1 264 ? 2.986 -9.242 -11.601 1.00 92.69 264 ALA A CA 1
ATOM 2116 C C . ALA A 1 264 ? 3.822 -9.753 -10.426 1.00 92.69 264 ALA A C 1
ATOM 2118 O O . ALA A 1 264 ? 4.312 -8.960 -9.618 1.00 92.69 264 ALA A O 1
ATOM 2119 N N . ASP A 1 265 ? 4.002 -11.068 -10.356 1.00 92.31 265 ASP A N 1
ATOM 2120 C CA . ASP A 1 265 ? 4.738 -11.688 -9.265 1.00 92.31 265 ASP A CA 1
ATOM 2121 C C . ASP A 1 265 ? 6.223 -11.800 -9.579 1.00 92.31 265 ASP A C 1
ATOM 2123 O O . ASP A 1 265 ? 6.612 -12.544 -10.470 1.00 92.31 265 ASP A O 1
ATOM 2127 N N . PHE A 1 266 ? 7.063 -11.045 -8.874 1.00 94.69 266 PHE A N 1
ATOM 2128 C CA . PHE A 1 266 ? 8.513 -11.111 -9.043 1.00 94.69 266 PHE A CA 1
ATOM 2129 C C . PHE A 1 266 ? 9.083 -12.215 -8.156 1.00 94.69 266 PHE A C 1
ATOM 2131 O O . PHE A 1 266 ? 9.367 -12.001 -6.980 1.00 94.69 266 PHE A O 1
ATOM 2138 N N . THR A 1 267 ? 9.271 -13.400 -8.734 1.00 94.69 267 THR A N 1
ATOM 2139 C CA . THR A 1 267 ? 9.751 -14.585 -8.010 1.00 94.69 267 THR A CA 1
ATOM 2140 C C . THR A 1 267 ? 11.248 -14.549 -7.715 1.00 94.69 267 THR A C 1
ATOM 2142 O O . THR A 1 267 ? 11.729 -15.301 -6.865 1.00 94.69 267 THR A O 1
ATOM 2145 N N . ARG A 1 268 ? 12.008 -13.680 -8.395 1.00 95.69 268 ARG A N 1
ATOM 2146 C CA . ARG A 1 268 ? 13.416 -13.419 -8.074 1.00 95.69 268 ARG A CA 1
ATOM 2147 C C . ARG A 1 268 ? 13.837 -12.015 -8.489 1.00 95.69 268 ARG A C 1
ATOM 2149 O O . ARG A 1 268 ? 13.576 -11.590 -9.612 1.00 95.69 268 ARG A O 1
ATOM 2156 N N . VAL A 1 269 ? 14.587 -11.362 -7.611 1.00 96.75 269 VAL A N 1
ATOM 2157 C CA . VAL A 1 269 ? 15.322 -10.126 -7.883 1.00 96.75 269 VAL A CA 1
ATOM 2158 C C . VAL A 1 269 ? 16.790 -10.381 -7.546 1.00 96.75 269 VAL A C 1
ATOM 2160 O O . VAL A 1 269 ? 17.091 -10.922 -6.487 1.00 96.75 269 VAL A O 1
ATOM 2163 N N . ASP A 1 270 ? 17.688 -10.081 -8.480 1.00 97.00 270 ASP A N 1
ATOM 2164 C CA . ASP A 1 270 ? 19.134 -10.273 -8.342 1.00 97.00 270 ASP A CA 1
ATOM 2165 C C . ASP A 1 270 ? 19.846 -9.015 -8.843 1.00 97.00 270 ASP A C 1
ATOM 2167 O O . ASP A 1 270 ? 19.822 -8.715 -10.042 1.00 97.00 270 ASP A O 1
ATOM 2171 N N . ILE A 1 271 ? 20.418 -8.249 -7.917 1.00 96.81 271 ILE A N 1
ATOM 2172 C CA . ILE A 1 271 ? 21.076 -6.971 -8.186 1.00 96.81 271 ILE A CA 1
ATOM 2173 C C . ILE A 1 271 ? 22.592 -7.184 -8.122 1.00 96.81 271 ILE A C 1
ATOM 2175 O O . ILE A 1 271 ? 23.196 -7.239 -7.053 1.00 96.81 271 ILE A O 1
ATOM 2179 N N . GLY A 1 272 ? 23.215 -7.341 -9.291 1.00 95.19 272 GLY A N 1
ATOM 2180 C CA . GLY A 1 272 ? 24.660 -7.493 -9.440 1.00 95.19 272 GLY A CA 1
ATOM 2181 C C . GLY A 1 272 ? 25.333 -6.242 -10.002 1.00 95.19 272 GLY A C 1
ATOM 2182 O O . GLY A 1 272 ? 24.708 -5.391 -10.619 1.00 95.19 272 GLY A O 1
ATOM 2183 N N . THR A 1 273 ? 26.658 -6.161 -9.879 1.00 92.44 273 THR A N 1
ATOM 2184 C CA . THR A 1 273 ? 27.432 -4.983 -10.320 1.00 92.44 273 THR A CA 1
ATOM 2185 C C . THR A 1 273 ? 27.458 -4.763 -11.836 1.00 92.44 273 THR A C 1
ATOM 2187 O O . THR A 1 273 ? 27.703 -3.648 -12.280 1.00 92.44 273 THR A O 1
ATOM 2190 N N . GLN A 1 274 ? 27.251 -5.816 -12.634 1.00 95.81 274 GLN A N 1
ATOM 2191 C CA . GLN A 1 274 ? 27.241 -5.756 -14.107 1.00 95.81 274 GLN A CA 1
ATOM 2192 C C . GLN A 1 274 ? 25.846 -5.960 -14.702 1.00 95.81 274 GLN A C 1
ATOM 2194 O O . GLN A 1 274 ? 25.597 -5.600 -15.853 1.00 95.81 274 GLN A O 1
ATOM 2199 N N . GLN A 1 275 ? 24.949 -6.593 -13.945 1.00 97.19 275 GLN A N 1
ATOM 2200 C CA . GLN A 1 275 ? 23.614 -6.922 -14.416 1.00 97.19 275 GLN A CA 1
ATOM 2201 C C . GLN A 1 275 ? 22.613 -6.954 -13.269 1.00 97.19 275 GLN A C 1
ATOM 2203 O O . GLN A 1 275 ? 22.911 -7.490 -12.202 1.00 97.19 275 GLN A O 1
ATOM 2208 N N . HIS A 1 276 ? 21.407 -6.454 -13.524 1.00 98.25 276 HIS A N 1
ATOM 2209 C CA . HIS A 1 276 ? 20.252 -6.664 -12.653 1.00 98.25 276 HIS A CA 1
ATOM 2210 C C . HIS A 1 276 ? 19.292 -7.619 -13.358 1.00 98.25 276 HIS A C 1
ATOM 2212 O O . HIS A 1 276 ? 18.945 -7.393 -14.517 1.00 98.25 276 HIS A O 1
ATOM 2218 N N . THR A 1 277 ? 18.871 -8.684 -12.681 1.00 98.19 277 THR A N 1
ATOM 2219 C CA . THR A 1 277 ? 17.932 -9.675 -13.215 1.00 98.19 277 THR A CA 1
ATOM 2220 C C . THR A 1 277 ? 16.675 -9.708 -12.368 1.00 98.19 277 THR A C 1
ATOM 2222 O O . THR A 1 277 ? 16.723 -9.973 -11.169 1.00 98.19 277 THR A O 1
ATOM 2225 N N . PHE A 1 278 ? 15.537 -9.504 -13.016 1.00 97.88 278 PHE A N 1
ATOM 2226 C CA . PHE A 1 278 ? 14.228 -9.597 -12.400 1.00 97.88 278 PHE A CA 1
ATOM 2227 C C . PHE A 1 278 ? 13.426 -10.687 -13.102 1.00 97.88 278 PHE A C 1
ATOM 2229 O O . PHE A 1 278 ? 13.051 -10.540 -14.267 1.00 97.88 278 PHE A O 1
ATOM 2236 N N . ARG A 1 279 ? 13.170 -11.785 -12.394 1.00 96.88 279 ARG A N 1
ATOM 2237 C CA . ARG A 1 279 ? 12.295 -12.855 -12.865 1.00 96.88 279 ARG A CA 1
ATOM 2238 C C . ARG A 1 279 ? 10.893 -12.607 -12.361 1.00 96.88 279 ARG A C 1
ATOM 2240 O O . ARG A 1 279 ? 10.702 -12.372 -11.168 1.00 96.88 279 ARG A O 1
ATOM 2247 N N . LEU A 1 280 ? 9.930 -12.712 -13.265 1.00 94.69 280 LEU A N 1
ATOM 2248 C CA . LEU A 1 280 ? 8.529 -12.553 -12.932 1.00 94.69 280 LEU A CA 1
ATOM 2249 C C . LEU A 1 280 ? 7.656 -13.644 -13.542 1.00 94.69 280 LEU A C 1
ATOM 2251 O O . LEU A 1 280 ? 7.980 -14.221 -14.584 1.00 94.69 280 LEU A O 1
ATOM 2255 N N . GLU A 1 281 ? 6.522 -13.865 -12.891 1.00 91.12 281 GLU A N 1
ATOM 2256 C CA . GLU A 1 281 ? 5.437 -14.716 -13.339 1.00 91.12 281 GLU A CA 1
ATOM 2257 C C . GLU A 1 281 ? 4.180 -13.886 -13.600 1.00 91.12 281 GLU A C 1
ATOM 2259 O O . GLU A 1 281 ? 3.817 -12.972 -12.850 1.00 91.12 281 GLU A O 1
ATOM 2264 N N . SER A 1 282 ? 3.518 -14.189 -14.712 1.00 82.38 282 SER A N 1
ATOM 2265 C CA . SER A 1 282 ? 2.298 -13.508 -15.131 1.00 82.38 282 SER A CA 1
ATOM 2266 C C . SER A 1 282 ? 1.386 -14.445 -15.930 1.00 82.38 282 SER A C 1
ATOM 2268 O O . SER A 1 282 ? 1.860 -15.386 -16.568 1.00 82.38 282 SER A O 1
ATOM 2270 N N . PRO A 1 283 ? 0.062 -14.238 -15.907 1.00 79.19 283 PRO A N 1
ATOM 2271 C CA . PRO A 1 283 ? -0.856 -14.998 -16.741 1.00 79.19 283 PRO A CA 1
ATOM 2272 C C . PRO A 1 283 ? -0.638 -14.722 -18.226 1.00 79.19 283 PRO A C 1
ATOM 2274 O O . PRO A 1 283 ? -0.375 -13.596 -18.643 1.00 79.19 283 PRO A O 1
ATOM 2277 N N . GLN A 1 284 ? -0.835 -15.758 -19.035 1.00 86.31 284 GLN A N 1
ATOM 2278 C CA . GLN A 1 284 ? -0.657 -15.666 -20.479 1.00 86.31 284 GLN A CA 1
ATOM 2279 C C . GLN A 1 284 ? -1.643 -14.679 -21.112 1.00 86.31 284 GLN A C 1
ATOM 2281 O O . GLN A 1 284 ? -2.818 -14.615 -20.747 1.00 86.31 284 GLN A O 1
ATOM 2286 N N . ASN A 1 285 ? -1.174 -13.986 -22.147 1.00 87.25 285 ASN A N 1
ATOM 2287 C CA . ASN A 1 285 ? -1.961 -13.161 -23.061 1.00 87.25 285 ASN A CA 1
ATOM 2288 C C . ASN A 1 285 ? -2.754 -12.032 -22.384 1.00 87.25 285 ASN A C 1
ATOM 2290 O O . ASN A 1 285 ? -3.780 -11.591 -22.905 1.00 87.25 285 ASN A O 1
ATOM 2294 N N . ARG A 1 286 ? -2.276 -11.538 -21.239 1.00 89.44 286 ARG A N 1
ATOM 2295 C CA . ARG A 1 286 ? -2.791 -10.325 -20.596 1.00 89.44 286 ARG A CA 1
ATOM 2296 C C . ARG A 1 286 ? -1.732 -9.233 -20.636 1.00 89.44 286 ARG A C 1
ATOM 2298 O O . ARG A 1 286 ? -0.537 -9.510 -20.618 1.00 89.44 286 ARG A O 1
ATOM 2305 N N . THR A 1 287 ? -2.178 -7.990 -20.770 1.00 91.88 287 THR A N 1
ATOM 2306 C CA . THR A 1 287 ? -1.276 -6.838 -20.755 1.00 91.88 287 THR A CA 1
ATOM 2307 C C . THR A 1 287 ? -0.924 -6.495 -19.320 1.00 91.88 287 THR A C 1
ATOM 2309 O O . THR A 1 287 ? -1.811 -6.352 -18.482 1.00 91.88 287 THR A O 1
ATOM 2312 N N . HIS A 1 288 ? 0.364 -6.316 -19.072 1.00 92.75 288 HIS A N 1
ATOM 2313 C CA . HIS A 1 288 ? 0.913 -5.898 -17.799 1.00 92.75 288 HIS A CA 1
ATOM 2314 C C . HIS A 1 288 ? 1.715 -4.623 -17.975 1.00 92.75 288 HIS A C 1
ATOM 2316 O O . HIS A 1 288 ? 2.423 -4.441 -18.972 1.00 92.75 288 HIS A O 1
ATOM 2322 N N . TYR A 1 289 ? 1.622 -3.776 -16.962 1.00 97.00 289 TYR A N 1
ATOM 2323 C CA . TYR A 1 289 ? 2.375 -2.546 -16.870 1.00 97.00 289 TYR A CA 1
ATOM 2324 C C . TYR A 1 289 ? 3.180 -2.535 -15.575 1.00 97.00 289 TYR A C 1
ATOM 2326 O O . TYR A 1 289 ? 2.687 -2.945 -14.523 1.00 97.00 289 TYR A O 1
ATOM 2334 N N . ILE A 1 290 ? 4.428 -2.088 -15.668 1.00 97.94 290 ILE A N 1
ATOM 2335 C CA . ILE A 1 290 ? 5.370 -2.063 -14.551 1.00 97.94 290 ILE A CA 1
ATOM 2336 C C . ILE A 1 290 ? 6.065 -0.707 -14.542 1.00 97.94 290 ILE A C 1
ATOM 2338 O O . ILE A 1 290 ? 6.526 -0.237 -15.585 1.00 97.94 290 ILE A O 1
ATOM 2342 N N . ILE A 1 291 ? 6.160 -0.106 -13.360 1.00 98.56 291 ILE A N 1
ATOM 2343 C CA . ILE A 1 291 ? 7.014 1.053 -13.096 1.00 98.56 291 ILE A CA 1
ATOM 2344 C C . ILE A 1 291 ? 8.123 0.583 -12.156 1.00 98.56 291 ILE A C 1
ATOM 2346 O O . ILE A 1 291 ? 7.841 -0.014 -11.124 1.00 98.56 291 ILE A O 1
ATOM 2350 N N . MET A 1 292 ? 9.377 0.837 -12.505 1.00 98.50 292 MET A N 1
ATOM 2351 C CA . MET A 1 292 ? 10.538 0.607 -11.649 1.00 98.50 292 MET A CA 1
ATOM 2352 C C . MET A 1 292 ? 11.242 1.947 -11.453 1.00 98.50 292 MET A C 1
ATOM 2354 O O . MET A 1 292 ? 11.707 2.527 -12.432 1.00 98.50 292 MET A O 1
ATOM 2358 N N . GLN A 1 293 ? 11.292 2.456 -10.227 1.00 97.94 293 GLN A N 1
ATOM 2359 C CA . GLN A 1 293 ? 11.960 3.718 -9.890 1.00 97.94 293 GLN A CA 1
ATOM 2360 C C . GLN A 1 293 ? 13.267 3.444 -9.137 1.00 97.94 293 GLN A C 1
ATOM 2362 O O . GLN A 1 293 ? 13.414 2.367 -8.559 1.00 97.94 293 GLN A O 1
ATOM 2367 N N . GLY A 1 294 ? 14.213 4.388 -9.189 1.00 97.12 294 GLY A N 1
ATOM 2368 C CA . GLY A 1 294 ? 15.544 4.251 -8.586 1.00 97.12 294 GLY A CA 1
ATOM 2369 C C . GLY A 1 294 ? 16.437 3.262 -9.334 1.00 97.12 294 GLY A C 1
ATOM 2370 O O . GLY A 1 294 ? 17.346 2.672 -8.762 1.00 97.12 294 GLY A O 1
ATOM 2371 N N . ILE A 1 295 ? 16.157 3.028 -10.620 1.00 97.94 295 ILE A N 1
ATOM 2372 C CA . ILE A 1 295 ? 16.967 2.151 -11.464 1.00 97.94 295 ILE A CA 1
ATOM 2373 C C . ILE A 1 295 ? 18.084 2.992 -12.085 1.00 97.94 295 ILE A C 1
ATOM 2375 O O . ILE A 1 295 ? 17.767 3.843 -12.918 1.00 97.94 295 ILE A O 1
ATOM 2379 N N . PRO A 1 296 ? 19.372 2.752 -11.764 1.00 96.88 296 PRO A N 1
ATOM 2380 C CA . PRO A 1 296 ? 20.451 3.563 -12.315 1.00 96.88 296 PRO A CA 1
ATOM 2381 C C . PRO A 1 296 ? 20.520 3.444 -13.847 1.00 96.88 296 PRO A C 1
ATOM 2383 O O . PRO A 1 296 ? 20.072 2.434 -14.406 1.00 96.88 296 PRO A O 1
ATOM 2386 N N . PRO A 1 297 ? 21.120 4.424 -14.549 1.00 96.94 297 PRO A N 1
ATOM 2387 C CA . PRO A 1 297 ? 21.307 4.351 -15.993 1.00 96.94 297 PRO A CA 1
ATOM 2388 C C . PRO A 1 297 ? 22.038 3.073 -16.420 1.00 96.94 297 PRO A C 1
ATOM 2390 O O . PRO A 1 297 ? 23.076 2.725 -15.865 1.00 96.94 297 PRO A O 1
ATOM 2393 N N . PHE A 1 298 ? 21.509 2.406 -17.443 1.00 97.62 298 PHE A N 1
ATOM 2394 C CA . PHE A 1 298 ? 22.011 1.128 -17.947 1.00 97.62 298 PHE A CA 1
ATOM 2395 C C . PHE A 1 298 ? 22.175 1.159 -19.474 1.00 97.62 298 PHE A C 1
ATOM 2397 O O . PHE A 1 298 ? 21.501 1.916 -20.180 1.00 97.62 298 PHE A O 1
ATOM 2404 N N . GLN A 1 299 ? 23.059 0.314 -20.006 1.00 96.62 299 GLN A N 1
ATOM 2405 C CA . GLN A 1 299 ? 23.422 0.282 -21.427 1.00 96.62 299 GLN A CA 1
ATOM 2406 C C . GLN A 1 299 ? 22.350 -0.390 -22.290 1.00 96.62 299 GLN A C 1
ATOM 2408 O O . GLN A 1 299 ? 22.008 0.086 -23.376 1.00 96.62 299 GLN A O 1
ATOM 2413 N N . SER A 1 300 ? 21.809 -1.519 -21.830 1.00 96.94 300 SER A N 1
ATOM 2414 C CA . SER A 1 300 ? 20.803 -2.275 -22.579 1.00 96.94 300 SER A CA 1
ATOM 2415 C C . SER A 1 300 ? 19.859 -3.051 -21.666 1.00 96.94 300 SER A C 1
ATOM 2417 O O . SER A 1 300 ? 20.179 -3.318 -20.512 1.00 96.94 300 SER A O 1
ATOM 2419 N N . MET A 1 301 ? 18.681 -3.394 -22.192 1.00 97.88 301 MET A N 1
ATOM 2420 C CA . MET A 1 301 ? 17.713 -4.241 -21.500 1.00 97.88 301 MET A CA 1
ATOM 2421 C C . MET A 1 301 ? 17.283 -5.393 -22.400 1.00 97.88 301 MET A C 1
ATOM 2423 O O . MET A 1 301 ? 16.922 -5.171 -23.562 1.00 97.88 301 MET A O 1
ATOM 2427 N N . ILE A 1 302 ? 17.251 -6.592 -21.828 1.00 97.12 302 ILE A N 1
ATOM 2428 C CA . ILE A 1 302 ? 16.509 -7.738 -22.345 1.00 97.12 302 ILE A CA 1
ATOM 2429 C C . ILE A 1 302 ? 15.170 -7.813 -21.612 1.00 97.12 302 ILE A C 1
ATOM 2431 O O . ILE A 1 302 ? 15.118 -7.738 -20.390 1.00 97.12 302 ILE A O 1
ATOM 2435 N N . LEU A 1 303 ? 14.087 -7.977 -22.364 1.00 94.69 303 LEU A N 1
ATOM 2436 C CA . LEU A 1 303 ? 12.758 -8.280 -21.843 1.00 94.69 303 LEU A CA 1
ATOM 2437 C C . LEU A 1 303 ? 12.248 -9.524 -22.564 1.00 94.69 303 LEU A C 1
ATOM 2439 O O . LEU A 1 303 ? 11.920 -9.490 -23.755 1.00 94.69 303 LEU A O 1
ATOM 2443 N N . PHE A 1 304 ? 12.220 -10.623 -21.815 1.00 92.19 304 PHE A N 1
ATOM 2444 C CA . PHE A 1 304 ? 11.825 -11.963 -22.249 1.00 92.19 304 PHE A CA 1
ATOM 2445 C C . PHE A 1 304 ? 12.631 -12.418 -23.473 1.00 92.19 304 PHE A C 1
ATOM 2447 O O . PHE A 1 304 ? 12.090 -12.623 -24.560 1.00 92.19 304 PHE A O 1
ATOM 2454 N N . ASN A 1 305 ? 13.950 -12.534 -23.287 1.00 89.81 305 ASN A N 1
ATOM 2455 C CA . ASN A 1 305 ? 14.935 -13.000 -24.277 1.00 89.81 305 ASN A CA 1
ATOM 2456 C C . ASN A 1 305 ? 15.106 -12.121 -25.528 1.00 89.81 305 ASN A C 1
ATOM 2458 O O . ASN A 1 305 ? 15.857 -12.479 -26.432 1.00 89.81 305 ASN A O 1
ATOM 2462 N N . LEU A 1 306 ? 14.450 -10.961 -25.583 1.00 92.69 306 LEU A N 1
ATOM 2463 C CA . LEU A 1 306 ? 14.589 -9.995 -26.669 1.00 92.69 306 LEU A CA 1
ATOM 2464 C C . LEU A 1 306 ? 15.180 -8.693 -26.144 1.00 92.69 306 LEU A C 1
ATOM 2466 O O . LEU A 1 306 ? 14.762 -8.194 -25.103 1.00 92.69 306 LEU A O 1
ATOM 2470 N N . GLN A 1 307 ? 16.133 -8.122 -26.874 1.00 95.12 307 GLN A N 1
ATOM 2471 C CA . GLN A 1 307 ? 16.696 -6.818 -26.543 1.00 95.12 307 GLN A CA 1
ATOM 2472 C C . GLN A 1 307 ? 15.732 -5.698 -26.959 1.00 95.12 307 GLN A C 1
ATOM 2474 O O . GLN A 1 307 ? 15.293 -5.649 -28.108 1.00 95.12 307 GLN A O 1
ATOM 2479 N N . TRP A 1 308 ? 15.453 -4.763 -26.048 1.00 93.44 308 TRP A N 1
ATOM 2480 C CA . TRP A 1 308 ? 14.539 -3.642 -26.288 1.00 93.44 308 TRP A CA 1
ATOM 2481 C C . TRP A 1 308 ? 15.233 -2.287 -26.160 1.00 93.44 308 TRP A C 1
ATOM 2483 O O . TRP A 1 308 ? 15.875 -1.955 -25.152 1.00 93.44 308 TRP A O 1
ATOM 2493 N N . ARG A 1 309 ? 15.060 -1.463 -27.197 1.00 94.50 309 ARG A N 1
ATOM 2494 C CA . ARG A 1 309 ? 15.485 -0.059 -27.199 1.00 94.50 309 ARG A CA 1
ATOM 2495 C C . ARG A 1 309 ? 14.566 0.772 -26.303 1.00 94.50 309 ARG A C 1
ATOM 2497 O O . ARG A 1 309 ? 13.441 0.374 -26.023 1.00 94.50 309 ARG A O 1
ATOM 2504 N N . ASN A 1 310 ? 15.077 1.908 -25.842 1.00 96.50 310 ASN A N 1
ATOM 2505 C CA . ASN A 1 310 ? 14.264 2.908 -25.160 1.00 96.50 310 ASN A CA 1
ATOM 2506 C C . ASN A 1 310 ? 13.349 3.593 -26.190 1.00 96.50 310 ASN A C 1
ATOM 2508 O O . ASN A 1 310 ? 13.869 4.152 -27.155 1.00 96.50 310 ASN A O 1
ATOM 2512 N N . ASP A 1 311 ? 12.029 3.549 -26.002 1.00 96.56 311 ASP A N 1
ATOM 2513 C CA . ASP A 1 311 ? 11.060 4.182 -26.904 1.00 96.56 311 ASP A CA 1
ATOM 2514 C C . ASP A 1 311 ? 9.950 4.890 -26.096 1.00 96.56 311 ASP A C 1
ATOM 2516 O O . ASP A 1 311 ? 9.167 4.225 -25.420 1.00 96.56 311 ASP A O 1
ATOM 2520 N N . PRO A 1 312 ? 9.818 6.228 -26.171 1.00 95.38 312 PRO A N 1
ATOM 2521 C CA . PRO A 1 312 ? 8.751 6.968 -25.488 1.00 95.38 312 PRO A CA 1
ATOM 2522 C C . PRO A 1 312 ? 7.323 6.600 -25.927 1.00 95.38 312 PRO A C 1
ATOM 2524 O O . PRO A 1 312 ? 6.366 7.007 -25.267 1.00 95.38 312 PRO A O 1
ATOM 2527 N N . THR A 1 313 ? 7.175 5.875 -27.040 1.00 96.31 313 THR A N 1
ATOM 2528 C CA . THR A 1 313 ? 5.906 5.392 -27.605 1.00 96.31 313 THR A CA 1
ATOM 2529 C C . THR A 1 313 ? 5.644 3.909 -27.323 1.00 96.31 313 THR A C 1
ATOM 2531 O O . THR A 1 313 ? 4.710 3.334 -27.879 1.00 96.31 313 THR A O 1
ATOM 2534 N N . PHE A 1 314 ? 6.428 3.280 -26.436 1.00 96.69 314 PHE A N 1
ATOM 2535 C CA . PHE A 1 314 ? 6.393 1.835 -26.175 1.00 96.69 314 PHE A CA 1
ATOM 2536 C C . PHE A 1 314 ? 5.002 1.250 -25.881 1.00 96.69 314 PHE A C 1
ATOM 2538 O O . PHE A 1 314 ? 4.747 0.085 -26.189 1.00 96.69 314 PHE A O 1
ATOM 2545 N N . GLU A 1 315 ? 4.088 2.038 -25.307 1.00 96.12 315 GLU A N 1
ATOM 2546 C CA . GLU A 1 315 ? 2.732 1.584 -24.995 1.00 96.12 315 GLU A CA 1
ATOM 2547 C C . GLU A 1 315 ? 1.852 1.336 -26.228 1.00 96.12 315 GLU A C 1
ATOM 2549 O O . GLU A 1 315 ? 0.814 0.682 -26.099 1.00 96.12 315 GLU A O 1
ATOM 2554 N N . LEU A 1 316 ? 2.264 1.783 -27.420 1.00 95.00 316 LEU A N 1
ATOM 2555 C CA . LEU A 1 316 ? 1.589 1.466 -28.683 1.00 95.00 316 LEU A CA 1
ATOM 2556 C C . LEU A 1 316 ? 1.815 0.011 -29.125 1.00 95.00 316 LEU A C 1
ATOM 2558 O O . LEU A 1 316 ? 1.020 -0.530 -29.892 1.00 95.00 316 LEU A O 1
ATOM 2562 N N . TYR A 1 317 ? 2.869 -0.642 -28.633 1.00 92.88 317 TYR A N 1
ATOM 2563 C CA . TYR A 1 317 ? 3.218 -2.014 -29.002 1.00 92.88 317 TYR A CA 1
ATOM 2564 C C . TYR A 1 317 ? 2.704 -3.027 -27.973 1.00 92.88 317 TYR A C 1
ATOM 2566 O O . TYR A 1 317 ? 2.279 -2.674 -26.871 1.00 92.88 317 TYR A O 1
ATOM 2574 N N . ILE A 1 318 ? 2.757 -4.318 -28.317 1.00 92.88 318 ILE A N 1
ATOM 2575 C CA . ILE A 1 318 ? 2.437 -5.410 -27.378 1.00 92.88 318 ILE A CA 1
ATOM 2576 C C . ILE A 1 318 ? 3.490 -5.560 -26.277 1.00 92.88 318 ILE A C 1
ATOM 2578 O O . ILE A 1 318 ? 3.200 -6.098 -25.219 1.00 92.88 318 ILE A O 1
ATOM 2582 N N . LYS A 1 319 ? 4.718 -5.102 -26.520 1.00 94.31 319 LYS A N 1
ATOM 2583 C CA . LYS A 1 319 ? 5.841 -5.188 -25.595 1.00 94.31 319 LYS A CA 1
ATOM 2584 C C . LYS A 1 319 ? 6.776 -4.014 -25.851 1.00 94.31 319 LYS A C 1
ATOM 2586 O O . LYS A 1 319 ? 6.941 -3.618 -27.001 1.00 94.31 319 LYS A O 1
ATOM 2591 N N . GLY A 1 320 ? 7.367 -3.459 -24.803 1.00 95.88 320 GLY A N 1
ATOM 2592 C CA . GLY A 1 320 ? 8.356 -2.400 -24.933 1.00 95.88 320 GLY A CA 1
ATOM 2593 C C . GLY A 1 320 ? 8.674 -1.727 -23.607 1.00 95.88 320 GLY A C 1
ATOM 2594 O O . GLY A 1 320 ? 8.114 -2.073 -22.564 1.00 95.88 320 GLY A O 1
ATOM 2595 N N . ARG A 1 321 ? 9.582 -0.752 -23.661 1.00 97.44 321 ARG A N 1
ATOM 2596 C CA . ARG A 1 321 ? 9.968 0.044 -22.500 1.00 97.44 321 ARG A CA 1
ATOM 2597 C C . ARG A 1 321 ? 10.206 1.506 -22.827 1.00 97.44 321 ARG A C 1
ATOM 2599 O O . ARG A 1 321 ? 10.624 1.846 -23.934 1.00 97.44 321 ARG A O 1
ATOM 2606 N N . HIS A 1 322 ? 10.104 2.319 -21.790 1.00 98.19 322 HIS A N 1
ATOM 2607 C CA . HIS A 1 322 ? 10.680 3.645 -21.750 1.00 98.19 322 HIS A CA 1
ATOM 2608 C C . HIS A 1 322 ? 11.499 3.826 -20.472 1.00 98.19 322 HIS A C 1
ATOM 2610 O O . HIS A 1 322 ? 11.094 3.381 -19.408 1.00 98.19 322 HIS A O 1
ATOM 2616 N N . TYR A 1 323 ? 12.658 4.460 -20.577 1.00 98.38 323 TYR A N 1
ATOM 2617 C CA . TYR A 1 323 ? 13.472 4.873 -19.443 1.00 98.38 323 TYR A CA 1
ATOM 2618 C C . TYR A 1 323 ? 13.563 6.397 -19.434 1.00 98.38 323 TYR A C 1
ATOM 2620 O O . TYR A 1 323 ? 13.979 6.977 -20.444 1.00 98.38 323 TYR A O 1
ATOM 2628 N N . GLU A 1 324 ? 13.181 7.004 -18.309 1.00 97.50 324 GLU A N 1
ATOM 2629 C CA . GLU A 1 324 ? 13.294 8.434 -18.021 1.00 97.50 324 GLU A CA 1
ATOM 2630 C C . GLU A 1 324 ? 14.501 8.668 -17.095 1.00 97.50 324 GLU A C 1
ATOM 2632 O O . GLU A 1 324 ? 14.425 8.371 -15.899 1.00 97.50 324 GLU A O 1
ATOM 2637 N N . PRO A 1 325 ? 15.631 9.182 -17.619 1.00 95.88 325 PRO A N 1
ATOM 2638 C CA . PRO A 1 325 ? 16.842 9.370 -16.829 1.00 95.88 325 PRO A CA 1
ATOM 2639 C C . PRO A 1 325 ? 16.695 10.405 -15.716 1.00 95.88 325 PRO A C 1
ATOM 2641 O O . PRO A 1 325 ? 17.392 10.303 -14.714 1.00 95.88 325 PRO A O 1
ATOM 2644 N N . ARG A 1 326 ? 15.820 11.410 -15.869 1.00 94.69 326 ARG A N 1
ATOM 2645 C CA . ARG A 1 326 ? 15.675 12.474 -14.862 1.00 94.69 326 ARG A CA 1
ATOM 2646 C C . ARG A 1 326 ? 15.123 11.976 -13.534 1.00 94.69 326 ARG A C 1
ATOM 2648 O O . ARG A 1 326 ? 15.376 12.600 -12.509 1.00 94.69 326 ARG A O 1
ATOM 2655 N N . THR A 1 327 ? 14.325 10.919 -13.579 1.00 94.00 327 THR A N 1
ATOM 2656 C CA . THR A 1 327 ? 13.644 10.341 -12.417 1.00 94.00 327 THR A CA 1
ATOM 2657 C C . THR A 1 327 ? 14.079 8.902 -12.161 1.00 94.00 327 THR A C 1
ATOM 2659 O O . THR A 1 327 ? 13.458 8.223 -11.345 1.00 94.00 327 THR A O 1
ATOM 2662 N N . GLU A 1 328 ? 15.096 8.428 -12.892 1.00 97.31 328 GLU A N 1
ATOM 2663 C CA . GLU A 1 328 ? 15.614 7.055 -12.839 1.00 97.31 328 GLU A CA 1
ATOM 2664 C C . GLU A 1 328 ? 14.488 6.015 -12.903 1.00 97.31 328 GLU A C 1
ATOM 2666 O O . GLU A 1 328 ? 14.414 5.073 -12.113 1.00 97.31 328 GLU A O 1
ATOM 2671 N N . THR A 1 329 ? 13.539 6.243 -13.820 1.00 98.25 329 THR A N 1
ATOM 2672 C CA . THR A 1 329 ? 12.310 5.451 -13.909 1.00 98.25 329 THR A CA 1
ATOM 2673 C C . THR A 1 329 ? 12.268 4.631 -15.191 1.00 98.25 329 THR A C 1
ATOM 2675 O O . THR A 1 329 ? 12.227 5.171 -16.299 1.00 98.25 329 THR A O 1
ATOM 2678 N N . LEU A 1 330 ? 12.232 3.310 -15.042 1.00 98.62 330 LEU A N 1
ATOM 2679 C CA . LEU A 1 330 ? 11.991 2.343 -16.103 1.00 98.62 330 LEU A CA 1
ATOM 2680 C C . LEU A 1 330 ? 10.510 1.945 -16.117 1.00 98.62 330 LEU A C 1
ATOM 2682 O O . LEU A 1 330 ? 9.983 1.375 -15.169 1.00 98.62 330 LEU A O 1
ATOM 2686 N N . MET A 1 331 ? 9.844 2.225 -17.227 1.00 98.62 331 MET A N 1
ATOM 2687 C CA . MET A 1 331 ? 8.453 1.881 -17.497 1.00 98.62 331 MET A CA 1
ATOM 2688 C C . MET A 1 331 ? 8.405 0.763 -18.529 1.00 98.62 331 MET A C 1
ATOM 2690 O O . MET A 1 331 ? 9.074 0.836 -19.562 1.00 98.62 331 MET A O 1
ATOM 2694 N N . ILE A 1 332 ? 7.613 -0.270 -18.266 1.00 98.00 332 ILE A N 1
ATOM 2695 C CA . ILE A 1 332 ? 7.535 -1.463 -19.109 1.00 98.00 332 ILE A CA 1
ATOM 2696 C C . ILE A 1 332 ? 6.072 -1.794 -19.369 1.00 98.00 332 ILE A C 1
ATOM 2698 O O . ILE A 1 332 ? 5.244 -1.769 -18.460 1.00 98.00 332 ILE A O 1
ATOM 2702 N N . LYS A 1 333 ? 5.776 -2.151 -20.618 1.00 97.06 333 LYS A N 1
ATOM 2703 C CA . LYS A 1 333 ? 4.530 -2.803 -21.018 1.00 97.06 333 LYS A CA 1
ATOM 2704 C C . LYS A 1 333 ? 4.881 -4.138 -21.649 1.00 97.06 333 LYS A C 1
ATOM 2706 O O . LYS A 1 333 ? 5.803 -4.202 -22.465 1.00 97.06 333 LYS A O 1
ATOM 2711 N N . TYR A 1 334 ? 4.125 -5.182 -21.338 1.00 95.12 334 TYR A N 1
ATOM 2712 C CA . TYR A 1 334 ? 4.186 -6.422 -22.101 1.00 95.12 334 TYR A CA 1
ATOM 2713 C C . TYR A 1 334 ? 2.850 -7.164 -22.126 1.00 95.12 334 TYR A C 1
ATOM 2715 O O . TYR A 1 334 ? 2.055 -7.094 -21.196 1.00 95.12 334 TYR A O 1
ATOM 2723 N N . THR A 1 335 ? 2.655 -7.916 -23.200 1.00 93.56 335 THR A N 1
ATOM 2724 C CA . THR A 1 335 ? 1.667 -8.974 -23.381 1.00 93.56 335 THR A CA 1
ATOM 2725 C C . THR A 1 335 ? 2.437 -10.147 -23.973 1.00 93.56 335 THR A C 1
ATOM 2727 O O . THR A 1 335 ? 3.104 -9.983 -24.998 1.00 93.56 335 THR A O 1
ATOM 2730 N N . ASP A 1 336 ? 2.401 -11.310 -23.327 1.00 89.44 336 ASP A N 1
ATOM 2731 C CA . ASP A 1 336 ? 3.170 -12.479 -23.762 1.00 89.44 336 ASP A CA 1
ATOM 2732 C C . ASP A 1 336 ? 2.388 -13.777 -23.547 1.00 89.44 336 ASP A C 1
ATOM 2734 O O . ASP A 1 336 ? 1.542 -13.860 -22.660 1.00 89.44 336 ASP A O 1
ATOM 2738 N N . SER A 1 337 ? 2.672 -14.794 -24.357 1.00 88.44 337 SER A N 1
ATOM 2739 C CA . SER A 1 337 ? 2.128 -16.144 -24.182 1.00 88.44 337 SER A CA 1
ATOM 2740 C C . SER A 1 337 ? 2.884 -16.957 -23.126 1.00 88.44 337 SER A C 1
ATOM 2742 O O . SER A 1 337 ? 2.404 -18.001 -22.695 1.00 88.44 337 SER A O 1
ATOM 2744 N N . SER A 1 338 ? 4.079 -16.517 -22.738 1.00 87.31 338 SER A N 1
ATOM 2745 C CA . SER A 1 338 ? 4.908 -17.132 -21.704 1.00 87.31 338 SER A CA 1
ATOM 2746 C C . SER A 1 338 ? 4.406 -16.719 -20.326 1.00 87.31 338 SER A C 1
ATOM 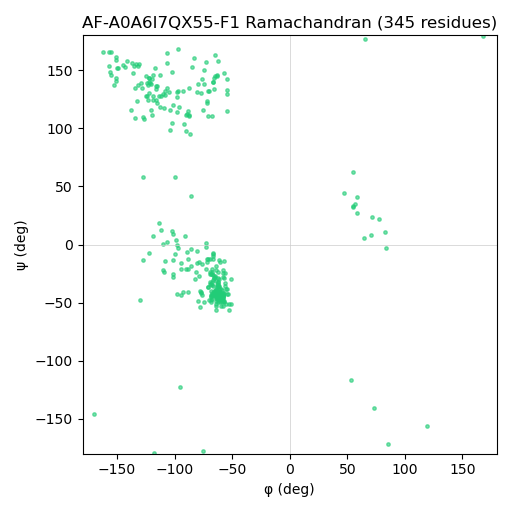2748 O O . SER A 1 338 ? 4.087 -15.555 -20.105 1.00 87.31 338 SER A O 1
ATOM 2750 N N . THR A 1 339 ? 4.366 -17.661 -19.386 1.00 85.88 339 THR A N 1
ATOM 2751 C CA . THR A 1 339 ? 3.987 -17.366 -17.995 1.00 85.88 339 THR A CA 1
ATOM 2752 C C . THR A 1 339 ? 5.150 -16.893 -17.140 1.00 85.88 339 THR A C 1
ATOM 2754 O O . THR A 1 339 ? 4.926 -16.312 -16.088 1.00 85.88 339 THR A O 1
ATOM 2757 N N . VAL A 1 340 ? 6.381 -17.147 -17.583 1.00 91.75 340 VAL A N 1
ATOM 2758 C CA . VAL A 1 340 ? 7.618 -16.778 -16.894 1.00 91.75 340 VAL A CA 1
ATOM 2759 C C . VAL A 1 340 ? 8.458 -15.948 -17.846 1.00 91.75 340 VAL A C 1
ATOM 2761 O O . VAL A 1 340 ? 8.575 -16.285 -19.029 1.00 91.75 340 VAL A O 1
ATOM 2764 N N . GLY A 1 341 ? 9.079 -14.894 -17.331 1.00 92.75 341 GLY A N 1
ATOM 2765 C CA . GLY A 1 341 ? 9.996 -14.095 -18.119 1.00 92.75 341 GLY A CA 1
ATOM 2766 C C . GLY A 1 341 ? 10.995 -13.320 -17.275 1.00 92.75 341 GLY A C 1
ATOM 2767 O O . GLY A 1 341 ? 10.734 -12.979 -16.123 1.00 92.75 341 GLY A O 1
ATOM 2768 N N . ASP A 1 342 ? 12.143 -13.042 -17.887 1.00 96.25 342 ASP A N 1
ATOM 2769 C CA . ASP A 1 342 ? 13.224 -12.283 -17.271 1.00 96.25 342 ASP A CA 1
ATOM 2770 C C . ASP A 1 342 ? 13.291 -10.869 -17.874 1.00 96.25 342 ASP A C 1
ATOM 2772 O O . ASP A 1 342 ? 13.239 -10.682 -19.099 1.00 96.25 342 ASP A O 1
ATOM 2776 N N . ILE A 1 343 ? 13.422 -9.874 -16.999 1.00 97.62 343 ILE A N 1
ATOM 2777 C CA . ILE A 1 343 ? 13.883 -8.522 -17.314 1.00 97.62 343 ILE A CA 1
ATOM 2778 C C . ILE A 1 343 ? 15.345 -8.464 -16.879 1.00 97.62 343 ILE A C 1
ATOM 2780 O O . ILE A 1 343 ? 15.644 -8.672 -15.706 1.00 97.62 343 ILE A O 1
ATOM 2784 N N . ILE A 1 344 ? 16.255 -8.195 -17.810 1.00 98.38 344 ILE A N 1
ATOM 2785 C CA . ILE A 1 344 ? 17.692 -8.129 -17.529 1.00 98.38 344 ILE A CA 1
ATOM 2786 C C . ILE A 1 344 ? 18.206 -6.765 -17.961 1.00 98.38 344 ILE A C 1
ATOM 2788 O O . ILE A 1 344 ? 18.036 -6.384 -19.120 1.00 98.38 344 ILE A O 1
ATOM 2792 N N . LEU A 1 345 ? 18.832 -6.041 -17.041 1.00 98.50 345 LEU A N 1
ATOM 2793 C CA . LEU A 1 345 ? 19.495 -4.763 -17.287 1.00 98.50 345 LEU A CA 1
ATOM 2794 C C . LEU A 1 345 ? 21.005 -4.988 -17.286 1.00 98.50 345 LEU A C 1
ATOM 2796 O O . LEU A 1 345 ? 21.511 -5.615 -16.361 1.00 98.50 345 LEU A O 1
ATOM 2800 N N . TYR A 1 346 ? 21.709 -4.473 -18.292 1.00 98.06 346 TYR A N 1
ATOM 2801 C CA . TYR A 1 346 ? 23.172 -4.533 -18.388 1.00 98.06 346 TYR A CA 1
ATOM 2802 C C . TYR A 1 346 ? 23.777 -3.145 -18.193 1.00 98.06 346 TYR A C 1
ATOM 2804 O O . TYR A 1 346 ? 23.349 -2.205 -18.874 1.00 98.06 346 TYR A O 1
ATOM 2812 N N . TYR A 1 347 ? 24.766 -3.041 -17.303 1.00 96.25 347 TYR A N 1
ATOM 2813 C CA . TYR A 1 347 ? 25.374 -1.786 -16.844 1.00 96.25 347 TYR A CA 1
ATOM 2814 C C . TYR A 1 347 ? 26.749 -1.507 -17.440 1.00 96.25 347 TYR A C 1
ATOM 2816 O O . TYR A 1 347 ? 27.514 -2.462 -17.701 1.00 96.25 347 TYR A O 1
#

Solvent-accessible surface area (backbone atoms only — not comparable to full-atom values): 18188 Å² total; per-residue (Å²): 77,56,58,59,37,49,50,45,21,51,24,50,76,69,75,42,33,72,64,45,46,62,52,48,50,54,51,40,72,76,37,59,88,50,54,43,67,77,36,20,34,73,73,43,63,58,67,66,29,48,60,52,46,53,58,51,31,53,54,49,36,52,54,48,40,52,38,44,75,69,64,44,65,64,59,31,55,46,81,64,46,67,39,42,21,33,38,56,42,36,59,67,43,32,52,47,46,49,53,40,59,71,66,60,66,72,89,78,52,56,50,57,30,44,44,25,39,33,43,62,38,62,56,85,73,54,55,43,70,68,55,47,61,46,26,51,76,30,56,60,41,50,72,75,50,49,58,75,28,51,43,76,57,92,97,35,32,42,36,48,48,44,96,52,30,27,39,37,65,58,17,27,51,43,8,46,47,30,24,57,43,12,71,73,74,70,36,64,64,38,29,52,54,8,48,41,14,32,53,38,44,57,68,58,36,49,100,83,45,38,29,54,36,34,40,34,47,54,101,89,43,80,76,49,74,44,73,69,46,58,51,48,77,45,40,84,68,75,54,89,56,76,49,42,68,43,77,45,77,34,31,84,82,61,31,61,34,9,32,36,39,27,36,65,46,68,82,40,80,44,86,51,95,54,38,35,41,38,32,33,40,48,72,56,71,44,70,42,24,37,43,31,32,44,45,76,91,60,79,48,36,32,54,60,93,36,80,53,69,79,34,99,64,24,81,80,47,63,53,38,26,30,67,43,78,95,67,23,30,41,35,37,36,38,47,41,78,57,45,64,41,44,40,36,40,33,93

Nearest PDB structures (foldseek):
  6zbw-assembly1_A  TM=5.451E-01  e=1.418E-02  Niallia circulans
  5gy3-assembly1_A  TM=6.116E-01  e=2.096E-01  Klebsiella pneumoniae
  4mu9-assembly1_A  TM=5.573E-01  e=1.882E-01  Bacteroides thetaiotaomicron VPI-5482
  3vw5-assembly3_C  TM=4.560E-01  e=6.409E-02  Ruminococcus albus
  4mu9-assembly2_B  TM=5.487E-01  e=2.600E-01  Bacteroides thetaiotaomicron VPI-5482